Protein AF-A0A1V2LI94-F1 (afdb_monomer_lite)

pLDDT: mean 90.3, std 8.32, range [49.44, 98.12]

InterPro domains:
  IPR023674 Ribosomal protein uL1-like [SSF56808] (3-192)
  IPR028364 Ribosomal protein uL1/ribosomal biogenesis protein [PF00687] (2-192)

Radius of gyration: 18.94 Å; chains: 1; bounding box: 50×43×55 Å

Organism: Pichia kudriavzevii (NCBI:txid4909)

Secondary structure (DSSP, 8-state):
---S-SS---PPEEE--SS-S--GGG--EEEEEPSSTHHHHHHHS-TTSTTTTT-SEEEEHHHHHHHHSSHHHHHHHHHH-SEEEEEGGGGGGHHHHHTTSHHHH-GGGSPEEE-SS---TT--PEEPTTS-EE-----HHHHHHHHHHHHHSEEE---SSS--------TTS-HHHHHHHHHHHHHHHH-GGGTTTS--STTGGGG--EEEEEETT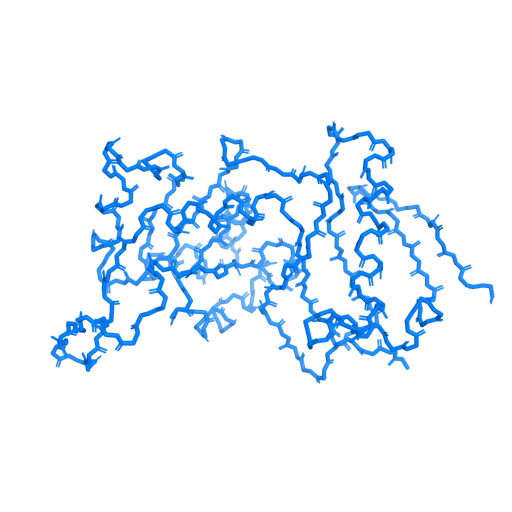EEEEEEE--

Foldseek 3Di:
DAFLDPDFDLAKFWFAFPFFAAALQPFAEEEEEAPPQCLACVQQCPPPFPNVPRHPYYYYPVVVLVQQVDQVSVVVVQVVGPAYEYEPVCVVVQCVSPVVYVCVVDSQHRHHYDHQDPDDPPQDFDQDPPDGTHRSDGDRVRRVVVSRSPRGTKIWTGGRDPDTDIDQHDPVDDPVSSVRSVVSQLCQQQDPVNPPRHNSQVVRPVSDAWDWDDDDPDIDTPDHDD

Structure (mmCIF, N/CA/C/O backbone):
data_AF-A0A1V2LI94-F1
#
_entry.id   AF-A0A1V2LI94-F1
#
loop_
_atom_site.group_PDB
_atom_site.id
_atom_site.type_symbol
_atom_site.label_atom_id
_atom_site.label_alt_id
_atom_site.label_comp_id
_atom_site.label_asym_id
_atom_site.label_entity_id
_atom_site.label_seq_id
_atom_site.pdbx_PDB_ins_code
_atom_site.Cartn_x
_atom_site.Cartn_y
_atom_site.Cartn_z
_atom_site.occupancy
_atom_site.B_iso_or_equiv
_atom_site.auth_seq_id
_atom_site.auth_comp_id
_atom_site.auth_asym_id
_atom_site.auth_atom_id
_atom_site.pdbx_PDB_model_num
ATOM 1 N N . MET A 1 1 ? -2.802 -4.499 27.987 1.00 49.44 1 MET A N 1
ATOM 2 C CA . MET A 1 1 ? -2.747 -3.578 26.830 1.00 49.44 1 MET A CA 1
ATOM 3 C C . MET A 1 1 ? -2.611 -4.446 25.589 1.00 49.44 1 MET A C 1
ATOM 5 O O . MET A 1 1 ? -1.619 -5.156 25.486 1.00 49.44 1 MET A O 1
ATOM 9 N N . VAL A 1 2 ? -3.644 -4.526 24.749 1.00 60.34 2 VAL A N 1
ATOM 10 C CA . VAL A 1 2 ? -3.714 -5.535 23.678 1.00 60.34 2 VAL A CA 1
ATOM 11 C C . VAL A 1 2 ? -2.873 -5.069 22.489 1.00 60.34 2 VAL A C 1
ATOM 13 O O . VAL A 1 2 ? -3.223 -4.107 21.813 1.00 60.34 2 VAL A O 1
ATOM 16 N N . GLN A 1 3 ? -1.729 -5.716 22.275 1.00 69.12 3 GLN A N 1
ATOM 17 C CA . GLN A 1 3 ? -0.889 -5.509 21.095 1.00 69.12 3 GLN A CA 1
ATOM 18 C C . GLN A 1 3 ? -1.405 -6.387 19.955 1.00 69.12 3 GLN A C 1
ATOM 20 O O . GLN A 1 3 ? -1.843 -7.512 20.185 1.00 69.12 3 GLN A O 1
ATOM 25 N N . THR A 1 4 ? -1.309 -5.899 18.721 1.00 70.94 4 THR A N 1
ATOM 26 C CA . THR A 1 4 ? -1.748 -6.661 17.532 1.00 70.94 4 THR A CA 1
ATOM 27 C C . THR A 1 4 ? -0.605 -7.386 16.827 1.00 70.94 4 THR A C 1
ATOM 29 O O . THR A 1 4 ? -0.842 -8.243 15.978 1.00 70.94 4 THR A O 1
ATOM 32 N N . SER A 1 5 ? 0.642 -7.091 17.205 1.00 79.00 5 SER A N 1
ATOM 33 C CA . SER A 1 5 ? 1.808 -7.918 16.899 1.00 79.00 5 SER A CA 1
ATOM 34 C C . SER A 1 5 ? 2.812 -7.913 18.047 1.00 79.00 5 SER A C 1
ATOM 36 O O . SER A 1 5 ? 2.895 -6.960 18.822 1.00 79.00 5 SER A O 1
ATOM 38 N N . LYS A 1 6 ? 3.584 -9.001 18.136 1.00 77.94 6 LYS A N 1
ATOM 39 C CA . LYS A 1 6 ? 4.652 -9.194 19.126 1.00 77.94 6 LYS A CA 1
ATOM 40 C C . LYS A 1 6 ? 5.918 -8.409 18.777 1.00 77.94 6 LYS A C 1
ATOM 42 O O . LYS A 1 6 ? 6.734 -8.147 19.655 1.00 77.94 6 LYS A O 1
ATOM 47 N N . SER A 1 7 ? 6.108 -8.058 17.506 1.00 82.81 7 SER A N 1
ATOM 48 C CA . SER A 1 7 ? 7.286 -7.343 17.020 1.00 82.81 7 SER A CA 1
ATOM 49 C C . SER A 1 7 ? 6.896 -6.273 16.005 1.00 82.81 7 SER A C 1
ATOM 51 O O . SER A 1 7 ? 5.796 -6.268 15.455 1.00 82.81 7 SER A O 1
ATOM 53 N N . LYS A 1 8 ? 7.794 -5.308 15.788 1.00 81.62 8 LYS A N 1
ATOM 54 C CA . LYS A 1 8 ? 7.562 -4.228 14.829 1.00 81.62 8 LYS A CA 1
ATOM 55 C C . LYS A 1 8 ? 7.572 -4.806 13.417 1.00 81.62 8 LYS A C 1
ATOM 57 O O . LYS A 1 8 ? 8.604 -5.268 12.935 1.00 81.62 8 LYS A O 1
ATOM 62 N N . GLU A 1 9 ? 6.423 -4.753 12.761 1.00 84.81 9 GLU A N 1
ATOM 63 C CA . GLU A 1 9 ? 6.268 -5.168 11.374 1.00 84.81 9 GLU A CA 1
ATOM 64 C C . GLU A 1 9 ? 6.293 -3.959 10.438 1.00 84.81 9 GLU A C 1
ATOM 66 O O . GLU A 1 9 ? 5.937 -2.841 10.805 1.00 84.81 9 GLU A O 1
ATOM 71 N N . PHE A 1 10 ? 6.709 -4.202 9.198 1.00 84.12 10 PHE A N 1
ATOM 72 C CA . PHE A 1 10 ? 6.688 -3.207 8.122 1.00 84.12 10 PHE A CA 1
ATOM 73 C C . PHE A 1 10 ? 5.884 -3.692 6.912 1.00 84.12 10 PHE A C 1
ATOM 75 O O . PHE A 1 10 ? 5.644 -2.948 5.965 1.00 84.12 10 PHE A O 1
ATOM 82 N N . THR A 1 11 ? 5.453 -4.952 6.932 1.00 88.12 11 THR A N 1
ATOM 83 C CA . THR A 1 11 ? 4.666 -5.543 5.857 1.00 88.12 11 THR A CA 1
ATOM 84 C C . THR A 1 11 ? 3.218 -5.114 5.996 1.00 88.12 11 THR A C 1
ATOM 86 O O . THR A 1 11 ? 2.568 -5.375 7.008 1.00 88.12 11 THR A O 1
ATOM 89 N N . ARG A 1 12 ? 2.698 -4.478 4.950 1.00 90.56 12 ARG A N 1
ATOM 90 C CA . ARG A 1 12 ? 1.289 -4.107 4.879 1.00 90.56 12 ARG A CA 1
ATOM 91 C C . ARG A 1 12 ? 0.444 -5.313 4.499 1.00 90.56 12 ARG A C 1
ATOM 93 O O . ARG A 1 12 ? 0.743 -6.006 3.529 1.00 90.56 12 ARG A O 1
ATOM 100 N N . ARG A 1 13 ? -0.629 -5.530 5.251 1.00 92.06 13 ARG A N 1
ATOM 101 C CA . ARG A 1 13 ? -1.611 -6.596 5.039 1.00 92.06 13 ARG A CA 1
ATOM 102 C C . ARG A 1 13 ? -2.864 -5.996 4.419 1.00 92.06 13 ARG A C 1
ATOM 104 O O . ARG A 1 13 ? -3.288 -4.917 4.828 1.00 92.06 13 ARG A O 1
ATOM 111 N N . MET A 1 14 ? -3.424 -6.664 3.415 1.00 94.50 14 MET A N 1
ATOM 112 C CA . MET A 1 14 ? -4.627 -6.208 2.716 1.00 94.50 14 MET A CA 1
ATOM 113 C C . MET A 1 14 ? -5.889 -6.578 3.492 1.00 94.50 14 MET A C 1
ATOM 115 O O . MET A 1 14 ? -5.996 -7.695 3.986 1.00 94.50 14 MET A O 1
ATOM 119 N N . ILE A 1 15 ? -6.859 -5.667 3.517 1.00 95.94 15 ILE A N 1
ATOM 120 C CA . ILE A 1 15 ? -8.230 -5.930 3.955 1.00 95.94 15 ILE A CA 1
ATOM 121 C C . ILE A 1 15 ? -9.151 -5.661 2.773 1.00 95.94 15 ILE A C 1
ATOM 123 O O . ILE A 1 15 ? -9.142 -4.560 2.213 1.00 95.94 15 ILE A O 1
ATOM 127 N N . LYS A 1 16 ? -9.931 -6.671 2.382 1.00 96.25 16 LYS A N 1
ATOM 128 C CA . LYS A 1 16 ? -10.936 -6.516 1.330 1.00 96.25 16 LYS A CA 1
ATOM 129 C C . LYS A 1 16 ? -12.068 -5.634 1.841 1.00 96.25 16 LYS A C 1
ATOM 131 O O . LYS A 1 16 ? -12.548 -5.842 2.948 1.00 96.25 16 LYS A O 1
ATOM 136 N N . ILE A 1 17 ? -12.486 -4.679 1.022 1.00 96.94 17 ILE A N 1
ATOM 137 C CA . ILE A 1 17 ? -13.584 -3.765 1.347 1.00 96.94 17 ILE A CA 1
ATOM 138 C C . ILE A 1 17 ? -14.563 -3.675 0.167 1.00 96.94 17 ILE A C 1
ATOM 140 O O . ILE A 1 17 ? -14.142 -3.852 -0.989 1.00 96.94 17 ILE A O 1
ATOM 144 N N . PRO A 1 18 ? -15.854 -3.417 0.430 1.00 96.88 18 PRO A N 1
ATOM 145 C CA . PRO A 1 18 ? -16.870 -3.309 -0.610 1.00 96.88 18 PRO A CA 1
ATOM 146 C C . PRO A 1 18 ? -16.634 -2.077 -1.487 1.00 96.88 18 PRO A C 1
ATOM 148 O O . PRO A 1 18 ? -16.587 -2.202 -2.716 1.00 96.88 18 PRO A O 1
ATOM 151 N N . ASN A 1 19 ? -16.369 -0.923 -0.867 1.00 97.44 19 ASN A N 1
ATOM 152 C CA . ASN A 1 19 ? -16.286 0.362 -1.552 1.00 97.44 19 ASN A CA 1
ATOM 153 C C . ASN A 1 19 ? -14.828 0.775 -1.770 1.00 97.44 19 ASN A C 1
ATOM 155 O O . ASN A 1 19 ? -14.055 1.020 -0.844 1.00 97.44 19 ASN A O 1
ATOM 159 N N . ARG A 1 20 ? -14.437 0.831 -3.042 1.00 94.62 20 ARG A N 1
ATOM 160 C CA . ARG A 1 20 ? -13.050 1.017 -3.491 1.00 94.62 20 ARG A CA 1
ATOM 161 C C . ARG A 1 20 ? -12.444 2.354 -3.050 1.00 94.62 20 ARG A C 1
ATOM 163 O O . ARG A 1 20 ? -13.011 3.408 -3.315 1.00 94.62 20 ARG A O 1
ATOM 170 N N . LEU A 1 21 ? -11.210 2.320 -2.533 1.00 92.50 21 LEU A N 1
ATOM 171 C CA . LEU A 1 21 ? -10.495 3.535 -2.114 1.00 92.50 21 LEU A CA 1
ATOM 172 C C . LEU A 1 21 ? -9.989 4.399 -3.271 1.00 92.50 21 LEU A C 1
ATOM 174 O O . LEU A 1 21 ? -10.028 5.623 -3.180 1.00 92.50 21 LEU A O 1
ATOM 178 N N . ARG A 1 22 ? -9.440 3.790 -4.325 1.00 92.38 22 ARG A N 1
ATOM 179 C CA . ARG A 1 22 ? -8.827 4.516 -5.447 1.00 92.38 22 ARG A CA 1
ATOM 180 C C . ARG A 1 22 ? -8.865 3.694 -6.729 1.00 92.38 22 ARG A C 1
ATOM 182 O O . ARG A 1 22 ? -9.109 2.491 -6.721 1.00 92.38 22 ARG A O 1
ATOM 189 N N . THR A 1 23 ? -8.609 4.345 -7.855 1.00 93.56 23 THR A N 1
ATOM 190 C CA . THR A 1 23 ? -8.497 3.685 -9.162 1.00 93.56 23 THR A CA 1
ATOM 191 C C . THR A 1 23 ? -7.084 3.854 -9.696 1.00 93.56 23 THR A C 1
ATOM 193 O O . THR A 1 23 ? -6.444 4.862 -9.406 1.00 93.56 23 THR A O 1
ATOM 196 N N . VAL A 1 24 ? -6.614 2.887 -10.488 1.00 94.50 24 VAL A N 1
ATOM 197 C CA . VAL A 1 24 ? -5.263 2.918 -11.074 1.00 94.50 24 VAL A CA 1
ATOM 198 C C . VAL A 1 24 ? -5.032 4.215 -11.856 1.00 94.50 24 VAL A C 1
ATOM 200 O O . VAL A 1 24 ? -4.044 4.893 -11.623 1.00 94.50 24 VAL A O 1
ATOM 203 N N . LYS A 1 25 ? -6.008 4.625 -12.680 1.00 91.81 25 LYS A N 1
ATOM 204 C CA . LYS A 1 25 ? -5.926 5.824 -13.534 1.00 91.81 25 LYS A CA 1
ATOM 205 C C . LYS A 1 25 ? -5.658 7.132 -12.779 1.00 91.81 25 LYS A C 1
ATOM 207 O O . LYS A 1 25 ? -5.055 8.033 -13.338 1.00 91.81 25 LYS A O 1
ATOM 212 N N . ASN A 1 26 ? -6.117 7.238 -11.532 1.00 89.38 26 ASN A N 1
ATOM 213 C CA . ASN A 1 26 ? -6.007 8.464 -10.733 1.00 89.38 26 ASN A CA 1
ATOM 214 C C . ASN A 1 26 ? -4.974 8.336 -9.608 1.00 89.38 26 ASN A C 1
ATOM 216 O O . ASN A 1 26 ? -5.072 9.059 -8.621 1.00 89.38 26 ASN A O 1
ATOM 220 N N . THR A 1 27 ? -4.064 7.366 -9.697 1.00 95.00 27 THR A N 1
ATOM 221 C CA . THR A 1 27 ? -3.065 7.105 -8.661 1.00 95.00 27 THR A CA 1
ATOM 222 C C . THR A 1 27 ? -1.678 7.239 -9.268 1.00 95.00 27 THR A C 1
ATOM 224 O O . THR A 1 27 ? -1.373 6.551 -10.239 1.00 95.00 27 THR A O 1
ATOM 227 N N . THR A 1 28 ? -0.814 8.067 -8.680 1.00 96.94 28 THR A N 1
ATOM 228 C CA . THR A 1 28 ? 0.602 8.086 -9.068 1.00 96.94 28 THR A CA 1
ATOM 229 C C . THR A 1 28 ? 1.343 6.919 -8.410 1.00 96.94 28 THR A C 1
ATOM 231 O O . THR A 1 28 ? 1.414 6.811 -7.181 1.00 96.94 28 THR A O 1
ATOM 234 N N . ILE A 1 29 ? 1.864 5.999 -9.228 1.00 97.69 29 ILE A N 1
ATOM 235 C CA . ILE A 1 29 ? 2.444 4.729 -8.769 1.00 97.69 29 ILE A CA 1
ATOM 236 C C . ILE A 1 29 ? 3.923 4.666 -9.148 1.00 97.69 29 ILE A C 1
ATOM 238 O O . ILE A 1 29 ? 4.273 4.667 -10.328 1.00 97.69 29 ILE A O 1
ATOM 242 N N . LEU A 1 30 ? 4.781 4.542 -8.134 1.00 98.00 30 LEU A N 1
ATOM 243 C CA . LEU A 1 30 ? 6.200 4.227 -8.287 1.00 98.00 30 LEU A CA 1
ATOM 244 C C . LEU A 1 30 ? 6.420 2.723 -8.102 1.00 98.00 30 LEU A C 1
ATOM 246 O O . LEU A 1 30 ? 6.171 2.198 -7.014 1.00 98.00 30 LEU A O 1
ATOM 250 N N . LEU A 1 31 ? 6.950 2.047 -9.122 1.00 98.06 31 LEU A N 1
ATOM 251 C CA . LEU A 1 31 ? 7.401 0.660 -9.023 1.00 98.06 31 LEU A CA 1
ATOM 252 C C . LEU A 1 31 ? 8.919 0.590 -8.827 1.00 98.06 31 LEU A C 1
ATOM 254 O O . LEU A 1 31 ? 9.698 1.071 -9.651 1.00 98.06 31 LEU A O 1
ATOM 258 N N . VAL A 1 32 ? 9.346 -0.069 -7.752 1.00 97.81 32 VAL A N 1
ATOM 259 C CA . VAL A 1 32 ? 10.749 -0.355 -7.449 1.00 97.81 32 VAL A CA 1
ATOM 260 C C . VAL A 1 32 ? 11.046 -1.815 -7.759 1.00 97.81 32 VAL A C 1
ATOM 262 O O . VAL A 1 32 ? 10.499 -2.734 -7.145 1.00 97.81 32 VAL A O 1
ATOM 265 N N . THR A 1 33 ? 11.956 -2.022 -8.698 1.00 96.75 33 THR A N 1
ATOM 266 C CA . THR A 1 33 ? 12.350 -3.335 -9.213 1.00 96.75 33 THR A CA 1
ATOM 267 C C . THR A 1 33 ? 13.806 -3.636 -8.880 1.00 96.75 33 THR A C 1
ATOM 269 O O . THR A 1 33 ? 14.562 -2.778 -8.403 1.00 96.75 33 THR A O 1
ATOM 272 N N . LYS A 1 34 ? 14.222 -4.882 -9.107 1.00 93.69 34 LYS A N 1
ATOM 273 C CA . LYS A 1 34 ? 15.640 -5.240 -9.032 1.00 93.69 34 LYS A CA 1
ATOM 274 C C . LYS A 1 34 ? 16.397 -4.618 -10.202 1.00 93.69 34 LYS A C 1
ATOM 276 O O . LYS A 1 34 ? 15.855 -4.427 -11.279 1.00 93.69 34 LYS A O 1
ATOM 281 N N . ASP A 1 35 ? 17.679 -4.354 -9.988 1.00 92.06 35 ASP A N 1
ATOM 282 C CA . ASP A 1 35 ? 18.586 -4.012 -11.081 1.00 92.06 35 ASP A CA 1
ATOM 283 C C . ASP A 1 35 ? 19.028 -5.297 -11.823 1.00 92.06 35 ASP A C 1
ATOM 285 O O . ASP A 1 35 ? 19.323 -6.294 -11.145 1.00 92.06 35 ASP A O 1
ATOM 289 N N . PRO A 1 36 ? 19.144 -5.293 -13.167 1.00 93.06 36 PRO A N 1
ATOM 290 C CA . PRO A 1 36 ? 18.878 -4.181 -14.090 1.00 93.06 36 PRO A CA 1
ATOM 291 C C . PRO A 1 36 ? 17.376 -3.919 -14.300 1.00 93.06 36 PRO A C 1
ATOM 293 O O . PRO A 1 36 ? 16.579 -4.845 -14.399 1.00 93.06 36 PRO A O 1
ATOM 296 N N . VAL A 1 37 ? 17.003 -2.638 -14.380 1.00 95.31 37 VAL A N 1
ATOM 297 C CA . VAL A 1 37 ? 15.595 -2.204 -14.449 1.00 95.31 37 VAL A CA 1
ATOM 298 C C . VAL A 1 37 ? 14.910 -2.605 -15.758 1.00 95.31 37 VAL A C 1
ATOM 300 O O . VAL A 1 37 ? 13.716 -2.893 -15.748 1.00 95.31 37 VAL A O 1
ATOM 303 N N . ASP A 1 38 ? 15.650 -2.666 -16.868 1.00 95.00 38 ASP A N 1
ATOM 304 C CA . ASP A 1 38 ? 15.081 -2.884 -18.204 1.00 95.00 38 ASP A CA 1
ATOM 305 C C . ASP A 1 38 ? 14.431 -4.261 -18.357 1.00 95.00 38 ASP A C 1
ATOM 307 O O . ASP A 1 38 ? 13.405 -4.366 -19.022 1.00 95.00 38 ASP A O 1
ATOM 311 N N . THR A 1 39 ? 14.934 -5.279 -17.645 1.00 93.88 39 THR A N 1
ATOM 312 C CA . THR A 1 39 ? 14.315 -6.615 -17.564 1.00 93.88 39 THR A CA 1
ATOM 313 C C . THR A 1 39 ? 12.848 -6.550 -17.137 1.00 93.88 39 THR A C 1
ATOM 315 O O . THR A 1 39 ? 12.039 -7.353 -17.583 1.00 93.88 39 THR A O 1
ATOM 318 N N . TYR A 1 40 ? 12.498 -5.583 -16.287 1.00 95.38 40 TYR A N 1
ATOM 319 C CA . TYR A 1 40 ? 11.145 -5.412 -15.760 1.00 95.38 40 TYR A CA 1
ATOM 320 C C . TYR A 1 40 ? 10.393 -4.293 -16.465 1.00 95.38 40 TYR A C 1
ATOM 322 O O . TYR A 1 40 ? 9.203 -4.412 -16.730 1.00 95.38 40 TYR A O 1
ATOM 330 N N . ARG A 1 41 ? 11.080 -3.191 -16.767 1.00 96.75 41 ARG A N 1
ATOM 331 C CA . ARG A 1 41 ? 10.462 -2.009 -17.359 1.00 96.75 41 ARG A CA 1
ATOM 332 C C . ARG A 1 41 ? 9.950 -2.291 -18.763 1.00 96.75 41 ARG A C 1
ATOM 334 O O . ARG A 1 41 ? 8.792 -1.999 -19.015 1.00 96.75 41 ARG A O 1
ATOM 341 N N . VAL A 1 42 ? 10.780 -2.871 -19.634 1.00 96.38 42 VAL A N 1
ATOM 342 C CA . VAL A 1 42 ? 10.437 -3.107 -21.046 1.00 96.38 42 VAL A CA 1
ATOM 343 C C . VAL A 1 42 ? 9.115 -3.873 -21.201 1.00 96.38 42 VAL A C 1
ATOM 345 O O . VAL A 1 42 ? 8.220 -3.315 -21.830 1.00 96.38 42 VAL A O 1
ATOM 348 N N . PRO A 1 43 ? 8.918 -5.062 -20.591 1.00 96.75 43 PRO A N 1
ATOM 349 C CA . PRO A 1 43 ? 7.657 -5.797 -20.735 1.00 96.75 43 PRO A CA 1
ATOM 350 C C . PRO A 1 43 ? 6.459 -5.106 -20.068 1.00 96.75 43 PRO A C 1
ATOM 352 O O . PRO A 1 43 ? 5.331 -5.287 -20.510 1.00 96.75 43 PRO A O 1
ATOM 355 N N . LEU A 1 44 ? 6.671 -4.308 -19.015 1.00 97.25 44 LEU A N 1
ATOM 356 C CA . LEU A 1 44 ? 5.578 -3.597 -18.340 1.00 97.25 44 LEU A CA 1
ATOM 357 C C . LEU A 1 44 ? 5.129 -2.337 -19.086 1.00 97.25 44 LEU A C 1
ATOM 359 O O . LEU A 1 44 ? 3.980 -1.928 -18.926 1.00 97.25 44 LEU A O 1
ATOM 363 N N . THR A 1 45 ? 6.023 -1.717 -19.858 1.00 96.81 45 THR A N 1
ATOM 364 C CA . THR A 1 45 ? 5.753 -0.490 -20.623 1.00 96.81 45 THR A CA 1
ATOM 365 C C . THR A 1 45 ? 5.566 -0.739 -22.117 1.00 96.81 45 THR A C 1
ATOM 367 O O . THR A 1 45 ? 5.499 0.219 -22.884 1.00 96.81 45 THR A O 1
ATOM 370 N N . ASP A 1 46 ? 5.528 -2.001 -22.545 1.00 96.50 46 ASP A N 1
ATOM 371 C CA . ASP A 1 46 ? 5.151 -2.345 -23.913 1.00 96.50 46 ASP A CA 1
ATOM 372 C C . ASP A 1 46 ? 3.747 -1.791 -24.209 1.00 96.50 46 ASP A C 1
ATOM 374 O O . ASP A 1 46 ? 2.882 -1.783 -23.333 1.00 96.50 46 ASP A O 1
ATOM 378 N N . LYS A 1 47 ? 3.518 -1.297 -25.429 1.00 93.38 47 LYS A N 1
ATOM 379 C CA . LYS A 1 47 ? 2.244 -0.670 -25.810 1.00 93.38 47 LYS A CA 1
ATOM 380 C C . LYS A 1 47 ? 1.078 -1.652 -25.762 1.00 93.38 47 LYS A C 1
ATOM 382 O O . LYS A 1 47 ? -0.035 -1.238 -25.448 1.00 93.38 47 LYS A O 1
ATOM 387 N N . GLU A 1 48 ? 1.346 -2.925 -26.035 1.00 94.50 48 GLU A N 1
ATOM 388 C CA . GLU A 1 48 ? 0.340 -3.986 -26.010 1.00 94.50 48 GLU A CA 1
ATOM 389 C C . GLU A 1 48 ? 0.100 -4.521 -24.587 1.00 94.50 48 GLU A C 1
ATOM 391 O O . GLU A 1 48 ? -0.883 -5.219 -24.335 1.00 94.50 48 GLU A O 1
ATOM 396 N N . ALA A 1 49 ? 0.971 -4.187 -23.626 1.00 95.50 49 ALA A N 1
ATOM 397 C CA . ALA A 1 49 ? 0.832 -4.642 -22.252 1.00 95.50 49 ALA A CA 1
ATOM 398 C C . ALA A 1 49 ? -0.288 -3.893 -21.520 1.00 95.50 49 ALA A C 1
ATOM 400 O O . ALA A 1 49 ? -0.382 -2.665 -21.536 1.00 95.50 49 ALA A O 1
ATOM 401 N N . VAL A 1 50 ? -1.070 -4.623 -20.722 1.00 96.56 50 VAL A N 1
ATOM 402 C CA . VAL A 1 50 ? -2.138 -4.041 -19.884 1.00 96.56 50 VAL A CA 1
ATOM 403 C C . VAL A 1 50 ? -1.636 -3.082 -18.792 1.00 96.56 50 VAL A C 1
ATOM 405 O O . VAL A 1 50 ? -2.444 -2.452 -18.097 1.00 96.56 50 VAL A O 1
ATOM 408 N N . THR A 1 51 ? -0.317 -3.009 -18.597 1.00 96.56 51 THR A N 1
ATOM 409 C CA . THR A 1 51 ? 0.369 -2.130 -17.644 1.00 96.56 51 THR A CA 1
ATOM 410 C C . THR A 1 51 ? 1.014 -0.901 -18.278 1.00 96.56 51 THR A C 1
ATOM 412 O O . THR A 1 51 ? 1.587 -0.115 -17.524 1.00 96.56 51 THR A O 1
ATOM 415 N N . SER A 1 52 ? 0.903 -0.713 -19.598 1.00 95.06 52 SER A N 1
ATOM 416 C CA . SER A 1 52 ? 1.575 0.355 -20.358 1.00 95.06 52 SER A CA 1
ATOM 417 C C . SER A 1 52 ? 1.498 1.729 -19.677 1.00 95.06 52 SER A C 1
ATOM 419 O O . SER A 1 52 ? 2.525 2.367 -19.455 1.00 95.06 52 SER A O 1
ATOM 421 N N . ASP A 1 53 ? 0.298 2.106 -19.223 1.00 94.56 53 ASP A N 1
ATOM 422 C CA . ASP A 1 53 ? 0.005 3.385 -18.557 1.00 94.56 53 ASP A CA 1
ATOM 423 C C . ASP A 1 53 ? -0.241 3.255 -17.039 1.00 94.56 53 ASP A C 1
ATOM 425 O O . ASP A 1 53 ? -0.843 4.121 -16.404 1.00 94.56 53 ASP A O 1
ATOM 429 N N . THR A 1 54 ? 0.146 2.134 -16.425 1.00 96.75 54 THR A N 1
ATOM 430 C CA . THR A 1 54 ? -0.147 1.869 -15.002 1.00 96.75 54 THR A CA 1
ATOM 431 C C . THR A 1 54 ? 0.836 2.544 -14.055 1.00 96.75 54 THR A C 1
ATOM 433 O O . THR A 1 54 ? 0.456 2.947 -12.956 1.00 96.75 54 THR A O 1
ATOM 436 N N . PHE A 1 55 ? 2.102 2.648 -14.449 1.00 97.62 55 PHE A N 1
ATOM 437 C CA . PHE A 1 55 ? 3.164 3.158 -13.589 1.00 97.62 55 PHE A CA 1
ATOM 438 C C . PHE A 1 55 ? 3.554 4.569 -14.003 1.00 97.62 55 PHE A C 1
ATOM 440 O O . PHE A 1 55 ? 3.851 4.818 -15.166 1.00 97.62 55 PHE A O 1
ATOM 447 N N . THR A 1 56 ? 3.619 5.477 -13.031 1.00 97.50 56 THR A N 1
ATOM 448 C CA . THR A 1 56 ? 4.188 6.812 -13.247 1.00 97.50 56 THR A CA 1
ATOM 449 C C . THR A 1 56 ? 5.689 6.702 -13.477 1.00 97.50 56 THR A C 1
ATOM 451 O O . THR A 1 56 ? 6.226 7.314 -14.391 1.00 97.50 56 THR A O 1
ATOM 454 N N . ASP A 1 57 ? 6.356 5.874 -12.670 1.00 97.56 57 ASP A N 1
ATOM 455 C CA . ASP A 1 57 ? 7.783 5.614 -12.786 1.00 97.56 57 ASP A CA 1
ATOM 456 C C . ASP A 1 57 ? 8.114 4.164 -12.436 1.00 97.56 57 ASP A C 1
ATOM 458 O O . ASP A 1 57 ? 7.579 3.589 -11.485 1.00 97.56 57 ASP A O 1
ATOM 462 N N . ILE A 1 58 ? 9.074 3.598 -13.171 1.00 98.06 58 ILE A N 1
ATOM 463 C CA . ILE A 1 58 ? 9.683 2.299 -12.875 1.00 98.06 58 ILE A CA 1
ATOM 464 C C . ILE A 1 58 ? 11.178 2.517 -12.658 1.00 98.06 58 ILE A C 1
ATOM 466 O O . ILE A 1 58 ? 11.895 2.978 -13.551 1.00 98.06 58 ILE A O 1
ATOM 470 N N . VAL A 1 59 ? 11.661 2.199 -11.458 1.00 98.12 59 VAL A N 1
ATOM 471 C CA . VAL A 1 59 ? 13.054 2.428 -11.056 1.00 98.12 59 VAL A CA 1
ATOM 472 C C . VAL A 1 59 ? 13.693 1.165 -10.492 1.00 98.12 59 VAL A C 1
ATOM 474 O O . VAL A 1 59 ? 13.033 0.334 -9.873 1.00 98.12 59 VAL A O 1
ATOM 477 N N . GLY A 1 60 ? 15.005 1.031 -10.675 1.00 97.31 60 GLY A N 1
ATOM 478 C CA . GLY A 1 60 ? 15.799 0.015 -9.987 1.00 97.31 60 GLY A CA 1
ATOM 479 C C . GLY A 1 60 ? 16.083 0.391 -8.528 1.00 97.31 60 GLY A C 1
ATOM 480 O O . GLY A 1 60 ? 16.083 1.572 -8.153 1.00 97.31 60 GLY A O 1
ATOM 481 N N . TYR A 1 61 ? 16.379 -0.610 -7.699 1.00 96.19 61 TYR A N 1
ATOM 482 C CA . TYR A 1 61 ? 16.656 -0.445 -6.269 1.00 96.19 61 TYR A CA 1
ATOM 483 C C . TYR A 1 61 ? 17.772 0.570 -5.976 1.00 96.19 61 TYR A C 1
ATOM 485 O O . TYR A 1 61 ? 17.645 1.381 -5.055 1.00 96.19 61 TYR A O 1
ATOM 493 N N . LYS A 1 62 ? 18.851 0.590 -6.774 1.00 96.31 62 LYS A N 1
ATOM 494 C CA . LYS A 1 62 ? 19.935 1.578 -6.608 1.00 96.31 62 LYS A CA 1
ATOM 495 C C . LYS A 1 62 ? 19.444 3.022 -6.738 1.00 96.31 62 LYS A C 1
ATOM 497 O O . LYS A 1 62 ? 19.818 3.865 -5.923 1.00 96.31 62 LYS A O 1
ATOM 502 N N . LYS A 1 63 ? 18.593 3.312 -7.730 1.00 97.12 63 LYS A N 1
ATOM 503 C CA . LYS A 1 63 ? 18.015 4.652 -7.927 1.00 97.12 63 LYS A CA 1
ATOM 504 C C . LYS A 1 63 ? 17.054 4.991 -6.789 1.00 97.12 63 LYS A C 1
ATOM 506 O O . LYS A 1 63 ? 17.154 6.080 -6.227 1.00 97.12 63 LYS A O 1
ATOM 511 N N . PHE A 1 64 ? 16.204 4.043 -6.392 1.00 96.94 64 PHE A N 1
ATOM 512 C CA . PHE A 1 64 ? 15.287 4.221 -5.266 1.00 96.94 64 PHE A CA 1
ATOM 513 C C . PHE A 1 64 ? 16.024 4.571 -3.968 1.00 96.94 64 PHE A C 1
ATOM 515 O O . PHE A 1 64 ? 15.664 5.537 -3.299 1.00 96.94 64 PHE A O 1
ATOM 522 N N . LYS A 1 65 ? 17.130 3.880 -3.659 1.00 96.12 65 LYS A N 1
ATOM 523 C CA . LYS A 1 65 ? 17.982 4.196 -2.502 1.00 96.12 65 LYS A CA 1
ATOM 524 C C . LYS A 1 65 ? 18.450 5.655 -2.505 1.00 96.12 65 LYS A C 1
ATOM 526 O O . LYS A 1 65 ? 18.465 6.294 -1.459 1.00 96.12 65 LYS A O 1
ATOM 531 N N . THR A 1 66 ? 18.782 6.211 -3.667 1.00 96.00 66 THR A N 1
ATOM 532 C CA . THR A 1 66 ? 19.165 7.626 -3.805 1.00 96.00 66 THR A CA 1
ATOM 533 C C . THR A 1 66 ? 17.976 8.579 -3.651 1.00 96.00 66 THR A C 1
ATOM 535 O O . THR A 1 66 ? 18.152 9.678 -3.118 1.00 96.00 66 THR A O 1
ATOM 538 N N . MET A 1 67 ? 16.777 8.170 -4.084 1.00 95.62 67 MET A N 1
ATOM 539 C CA . MET A 1 67 ? 15.526 8.932 -3.940 1.00 95.62 67 MET A CA 1
ATOM 540 C C . MET A 1 67 ? 15.049 9.025 -2.488 1.00 95.62 67 MET A C 1
ATOM 542 O O . MET A 1 67 ? 14.427 10.013 -2.121 1.00 95.62 67 MET A O 1
ATOM 546 N N . VAL A 1 68 ? 15.368 8.046 -1.639 1.00 94.88 68 VAL A N 1
ATOM 547 C CA . VAL A 1 68 ? 14.935 8.034 -0.225 1.00 94.88 68 VAL A CA 1
ATOM 548 C C . VAL A 1 68 ? 16.083 8.149 0.780 1.00 94.88 68 VAL A C 1
ATOM 550 O O . VAL A 1 68 ? 15.848 8.180 1.981 1.00 94.88 68 VAL A O 1
ATOM 553 N N . GLY A 1 69 ? 17.329 8.248 0.311 1.00 89.88 69 GLY A N 1
ATOM 554 C CA . GLY A 1 69 ? 18.523 8.152 1.159 1.00 89.88 69 GLY A CA 1
ATOM 555 C C . GLY A 1 69 ? 18.730 9.294 2.158 1.00 89.88 69 GLY A C 1
ATOM 556 O O . GLY A 1 69 ? 19.589 9.186 3.025 1.00 89.88 69 GLY A O 1
ATOM 557 N N . THR A 1 70 ? 17.967 10.385 2.061 1.00 90.62 70 THR A N 1
ATOM 558 C CA . THR A 1 70 ? 17.940 11.449 3.076 1.00 90.62 70 THR A CA 1
ATOM 559 C C . THR A 1 70 ? 16.501 11.805 3.417 1.00 90.62 70 THR A C 1
ATOM 561 O O . THR A 1 70 ? 15.616 11.688 2.568 1.00 90.62 70 THR A O 1
ATOM 564 N N . SER A 1 71 ? 16.257 12.316 4.626 1.00 90.00 71 SER A N 1
ATOM 565 C CA . SER A 1 71 ? 14.906 12.661 5.092 1.00 90.00 71 SER A CA 1
ATOM 566 C C . SER A 1 71 ? 14.173 13.620 4.149 1.00 90.00 71 SER A C 1
ATOM 568 O O . SER A 1 71 ? 12.991 13.425 3.885 1.00 90.00 71 SER A O 1
ATOM 570 N N . LYS A 1 72 ? 14.874 14.609 3.572 1.00 93.06 72 LYS A N 1
ATOM 571 C CA . LYS A 1 72 ? 14.297 15.556 2.600 1.00 93.06 72 LYS A CA 1
ATOM 572 C C . LYS A 1 72 ? 13.883 14.868 1.296 1.00 93.06 72 LYS A C 1
ATOM 574 O O . LYS A 1 72 ? 12.807 15.147 0.777 1.00 93.06 72 LYS A O 1
ATOM 579 N N . LYS A 1 73 ? 14.717 13.968 0.763 1.00 95.25 73 LYS A N 1
ATOM 580 C CA . LYS A 1 73 ? 14.409 13.252 -0.485 1.00 95.25 73 LYS A CA 1
ATOM 581 C C . LYS A 1 73 ? 13.318 12.194 -0.278 1.00 95.25 73 LYS A C 1
ATOM 583 O O . LYS A 1 73 ? 12.417 12.080 -1.105 1.00 95.25 73 LYS A O 1
ATOM 588 N N . ALA A 1 74 ? 13.339 11.499 0.861 1.00 93.94 74 ALA A N 1
ATOM 589 C CA . ALA A 1 74 ? 12.270 10.591 1.262 1.00 93.94 74 ALA A CA 1
ATOM 590 C C . ALA A 1 74 ? 10.933 11.329 1.404 1.00 93.94 74 ALA A C 1
ATOM 592 O O . ALA A 1 74 ? 9.928 10.852 0.890 1.00 93.94 74 ALA A O 1
ATOM 593 N N . LEU A 1 75 ? 10.929 12.513 2.031 1.00 93.38 75 LEU A N 1
ATOM 594 C CA . LEU A 1 75 ? 9.739 13.359 2.136 1.00 93.38 75 LEU A CA 1
ATOM 595 C C . LEU A 1 75 ? 9.233 13.801 0.758 1.00 93.38 75 LEU A C 1
ATOM 597 O O . LEU A 1 75 ? 8.041 13.693 0.492 1.00 93.38 75 LEU A O 1
ATOM 601 N N . LYS A 1 76 ? 10.131 14.221 -0.142 1.00 95.31 76 LYS A N 1
ATOM 602 C CA . LYS A 1 76 ? 9.763 14.533 -1.530 1.00 95.31 76 LYS A CA 1
ATOM 603 C C . LYS A 1 76 ? 9.079 13.335 -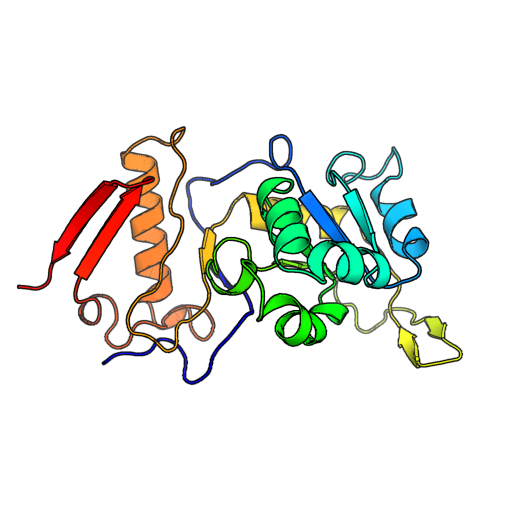2.202 1.00 95.31 76 LYS A C 1
ATOM 605 O O . LYS A 1 76 ? 7.953 13.468 -2.663 1.00 95.31 76 LYS A O 1
ATOM 610 N N . THR A 1 77 ? 9.720 12.166 -2.174 1.00 95.25 77 THR A N 1
ATOM 611 C CA . THR A 1 77 ? 9.186 10.927 -2.768 1.00 95.25 77 THR A CA 1
ATOM 612 C C . THR A 1 77 ? 7.831 10.544 -2.156 1.00 95.25 77 THR A C 1
ATOM 614 O O . THR A 1 77 ? 6.922 10.130 -2.865 1.00 95.25 77 THR A O 1
ATOM 617 N N . TYR A 1 78 ? 7.662 10.720 -0.842 1.00 93.12 78 TYR A N 1
ATOM 618 C CA . TYR A 1 78 ? 6.409 10.449 -0.128 1.00 93.12 78 TYR A CA 1
ATOM 619 C C . TYR A 1 78 ? 5.237 11.326 -0.607 1.00 93.12 78 TYR A C 1
ATOM 621 O O . TYR A 1 78 ? 4.086 10.881 -0.579 1.00 93.12 78 TYR A O 1
ATOM 629 N N . HIS A 1 79 ? 5.503 12.571 -1.009 1.00 93.31 79 HIS A N 1
ATOM 630 C CA . HIS A 1 79 ? 4.479 13.495 -1.508 1.00 93.31 79 HIS A CA 1
ATOM 631 C C . HIS A 1 79 ? 4.236 13.375 -3.014 1.00 93.31 79 HIS A C 1
ATOM 633 O O . HIS A 1 79 ? 3.110 13.585 -3.446 1.00 93.31 79 HIS A O 1
ATOM 639 N N . GLU A 1 80 ? 5.265 13.031 -3.786 1.00 95.44 80 GLU A N 1
ATOM 640 C CA . GLU A 1 80 ? 5.204 12.903 -5.247 1.00 95.44 80 GLU A CA 1
ATOM 641 C C . GLU A 1 80 ? 4.351 11.708 -5.701 1.00 95.44 80 GLU A C 1
ATOM 643 O O . GLU A 1 80 ? 3.594 11.817 -6.665 1.00 95.44 80 GLU A O 1
ATOM 648 N N . TYR A 1 81 ? 4.421 10.592 -4.968 1.00 95.69 81 TYR A N 1
ATOM 649 C CA . TYR A 1 81 ? 3.678 9.376 -5.296 1.00 95.69 81 TYR A CA 1
ATOM 650 C C . TYR A 1 81 ? 2.573 9.075 -4.279 1.00 95.69 81 TYR A C 1
ATOM 652 O O . TYR A 1 81 ? 2.755 9.150 -3.056 1.00 95.69 81 TYR A O 1
ATOM 660 N N . ASP A 1 82 ? 1.415 8.661 -4.780 1.00 93.50 82 ASP A N 1
ATOM 661 C CA . ASP A 1 82 ? 0.323 8.140 -3.962 1.00 93.50 82 ASP A CA 1
ATOM 662 C C . ASP A 1 82 ? 0.651 6.752 -3.418 1.00 93.50 82 ASP A C 1
ATOM 664 O O . ASP A 1 82 ? 0.314 6.437 -2.271 1.00 93.50 82 ASP A O 1
ATOM 668 N N . MET A 1 83 ? 1.315 5.930 -4.236 1.00 93.75 83 MET A N 1
ATOM 669 C CA . MET A 1 83 ? 1.669 4.553 -3.913 1.00 93.75 83 MET A CA 1
ATOM 670 C C . MET A 1 83 ? 3.096 4.227 -4.339 1.00 93.75 83 MET A C 1
ATOM 672 O O . MET A 1 83 ? 3.514 4.502 -5.461 1.00 93.75 83 MET A O 1
ATOM 676 N N . ILE A 1 84 ? 3.821 3.566 -3.439 1.00 95.56 84 ILE A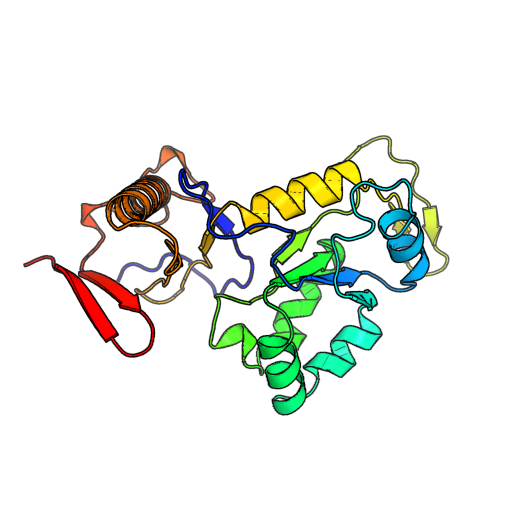 N 1
ATOM 677 C CA . ILE A 1 84 ? 5.127 2.980 -3.726 1.00 95.56 84 ILE A CA 1
ATOM 678 C C . ILE A 1 84 ? 4.973 1.473 -3.628 1.00 95.56 84 ILE A C 1
ATOM 680 O O . ILE A 1 84 ? 4.474 0.954 -2.627 1.00 95.56 84 ILE A O 1
ATOM 684 N N . ILE A 1 85 ? 5.385 0.781 -4.677 1.00 96.12 85 ILE A N 1
ATOM 685 C CA . ILE A 1 85 ? 5.260 -0.663 -4.814 1.00 96.12 85 ILE A CA 1
ATOM 686 C C . ILE A 1 85 ? 6.643 -1.217 -5.089 1.00 96.12 85 ILE A C 1
ATOM 688 O O . ILE A 1 85 ? 7.417 -0.643 -5.848 1.00 96.12 85 ILE A O 1
ATOM 692 N N . THR A 1 86 ? 6.975 -2.324 -4.449 1.00 96.38 86 THR A N 1
ATOM 693 C CA . THR A 1 86 ? 8.286 -2.948 -4.545 1.00 96.38 86 THR A CA 1
ATOM 694 C C . THR A 1 86 ? 8.141 -4.410 -4.890 1.00 96.38 86 THR A C 1
ATOM 696 O O . THR A 1 86 ? 7.278 -5.103 -4.348 1.00 96.38 86 THR A O 1
ATOM 699 N N . ASP A 1 87 ? 9.053 -4.889 -5.721 1.00 95.12 87 ASP A N 1
ATOM 700 C CA . ASP A 1 87 ? 9.271 -6.314 -5.912 1.00 95.12 87 ASP A CA 1
ATOM 701 C C . ASP A 1 87 ? 9.445 -7.023 -4.557 1.00 95.12 87 ASP A C 1
ATOM 703 O O . ASP A 1 87 ? 10.232 -6.584 -3.709 1.00 95.12 87 ASP A O 1
ATOM 707 N N . ASN A 1 88 ? 8.724 -8.124 -4.344 1.00 93.25 88 ASN A N 1
ATOM 708 C CA . ASN A 1 88 ? 8.746 -8.880 -3.092 1.00 93.25 88 ASN A CA 1
ATOM 709 C C . ASN A 1 88 ? 10.165 -9.290 -2.657 1.00 93.25 88 ASN A C 1
ATOM 711 O O . ASN A 1 88 ? 10.447 -9.358 -1.461 1.00 93.25 88 ASN A O 1
ATOM 715 N N . ARG A 1 89 ? 11.083 -9.502 -3.606 1.00 91.25 89 ARG A N 1
ATOM 716 C CA . ARG A 1 89 ? 12.481 -9.886 -3.349 1.00 91.25 89 ARG A CA 1
ATOM 717 C C . ARG A 1 89 ? 13.312 -8.759 -2.737 1.00 91.25 89 ARG A C 1
ATOM 719 O O . ARG A 1 89 ? 14.382 -9.025 -2.197 1.00 91.25 89 ARG A O 1
ATOM 726 N N . LEU A 1 90 ? 12.860 -7.510 -2.847 1.00 92.75 90 LEU A N 1
ATOM 727 C CA . LEU A 1 90 ? 13.517 -6.340 -2.257 1.00 92.75 90 LEU A CA 1
ATOM 728 C C . LEU A 1 90 ? 12.969 -5.988 -0.875 1.00 92.75 90 LEU A C 1
ATOM 730 O O . LEU A 1 90 ? 13.585 -5.190 -0.171 1.00 92.75 90 LEU A O 1
ATOM 734 N N . HIS A 1 91 ? 11.841 -6.578 -0.475 1.00 88.69 91 HIS A N 1
ATOM 735 C CA . HIS A 1 91 ? 11.107 -6.178 0.724 1.00 88.69 91 HIS A CA 1
ATOM 736 C C . HIS A 1 91 ? 11.951 -6.246 1.999 1.00 88.69 91 HIS A C 1
ATOM 738 O O . HIS A 1 91 ? 11.908 -5.334 2.818 1.00 88.69 91 HIS A O 1
ATOM 744 N N . SER A 1 92 ? 12.804 -7.265 2.135 1.00 90.38 92 SER A N 1
ATOM 745 C CA . SER A 1 92 ? 13.698 -7.423 3.292 1.00 90.38 92 SER A CA 1
ATOM 746 C C . SER A 1 92 ? 14.719 -6.288 3.450 1.00 90.38 92 SER A C 1
ATOM 748 O O . SER A 1 92 ? 15.229 -6.064 4.546 1.00 90.38 92 SER A O 1
ATOM 750 N N . LEU A 1 93 ? 15.010 -5.546 2.379 1.00 91.69 93 LEU A N 1
ATOM 751 C CA . LEU A 1 93 ? 15.964 -4.438 2.382 1.00 91.69 93 LEU A CA 1
ATOM 752 C C . LEU A 1 93 ? 15.316 -3.101 2.773 1.00 91.69 93 LEU A C 1
ATOM 754 O O . LEU A 1 93 ? 16.022 -2.170 3.169 1.00 91.69 93 LEU A O 1
ATOM 758 N N . LEU A 1 94 ? 13.988 -2.995 2.665 1.00 90.12 94 LEU A N 1
ATOM 759 C CA . LEU A 1 94 ? 13.256 -1.746 2.870 1.00 90.12 94 LEU A CA 1
ATOM 760 C C . LEU A 1 94 ? 13.256 -1.258 4.319 1.00 90.12 94 LEU A C 1
ATOM 762 O O . LEU A 1 94 ? 13.472 -0.059 4.488 1.00 90.12 94 LEU A O 1
ATOM 766 N N . PRO A 1 95 ? 13.071 -2.105 5.357 1.00 88.75 95 PRO A N 1
ATOM 767 C CA . PRO A 1 95 ? 13.066 -1.638 6.740 1.00 88.75 95 PRO A CA 1
ATOM 768 C C . PRO A 1 95 ? 14.319 -0.832 7.077 1.00 88.75 95 PRO A C 1
ATOM 770 O O . PRO A 1 95 ? 14.215 0.328 7.447 1.00 88.75 95 PRO A O 1
ATOM 773 N N . LYS A 1 96 ? 15.511 -1.375 6.805 1.00 89.75 96 LYS A N 1
ATOM 774 C CA . LYS A 1 96 ? 16.781 -0.686 7.080 1.00 89.75 96 LYS A CA 1
ATOM 775 C C . LYS A 1 96 ? 16.921 0.645 6.329 1.00 89.75 96 LYS A C 1
ATOM 777 O O . LYS A 1 96 ? 17.558 1.569 6.826 1.00 89.75 96 LYS A O 1
ATOM 782 N N . LEU A 1 97 ? 16.374 0.729 5.117 1.00 91.31 97 LEU A N 1
ATOM 783 C CA . LEU A 1 97 ? 16.452 1.924 4.279 1.00 91.31 97 LEU A CA 1
ATOM 784 C C . LEU A 1 97 ? 15.447 3.005 4.706 1.00 91.31 97 LEU A C 1
ATOM 786 O O . LEU A 1 97 ? 15.773 4.189 4.680 1.00 91.31 97 LEU A O 1
ATOM 790 N N . LEU A 1 98 ? 14.228 2.602 5.064 1.00 90.06 98 LEU A N 1
ATOM 791 C CA . LEU A 1 98 ? 13.090 3.498 5.269 1.00 90.06 98 LEU A CA 1
ATOM 792 C C . LEU A 1 98 ? 12.795 3.791 6.741 1.00 90.06 98 LEU A C 1
ATOM 794 O O . LEU A 1 98 ? 12.145 4.797 7.023 1.00 90.06 98 LEU A O 1
ATOM 798 N N . GLU A 1 99 ? 13.302 2.985 7.674 1.00 86.31 99 GLU A N 1
ATOM 799 C CA . GLU A 1 99 ? 13.155 3.194 9.118 1.00 86.31 99 GLU A CA 1
ATOM 800 C C . GLU A 1 99 ? 13.487 4.616 9.598 1.00 86.31 99 GLU A C 1
ATOM 802 O O . GLU A 1 99 ? 12.664 5.186 10.318 1.00 86.31 99 GLU A O 1
ATOM 807 N N . PRO A 1 100 ? 14.594 5.257 9.173 1.00 86.88 100 PRO A N 1
ATOM 808 C CA . PRO A 1 100 ? 14.916 6.611 9.627 1.00 86.88 100 PRO A CA 1
ATOM 809 C C . PRO A 1 100 ? 14.082 7.714 8.945 1.00 86.88 100 PRO A C 1
ATOM 811 O O . PRO A 1 100 ? 14.322 8.901 9.168 1.00 86.88 100 PRO A O 1
ATOM 814 N N . THR A 1 101 ? 13.127 7.363 8.080 1.00 88.88 101 THR A N 1
ATOM 815 C CA . THR A 1 101 ? 12.440 8.311 7.191 1.00 88.88 101 THR A CA 1
ATOM 816 C C . THR A 1 101 ? 10.965 8.516 7.557 1.00 88.88 101 THR A C 1
ATOM 818 O O . THR A 1 101 ? 10.417 7.895 8.469 1.00 88.88 101 THR A O 1
ATOM 821 N N . ILE A 1 102 ? 10.281 9.392 6.812 1.00 85.56 102 ILE A N 1
ATOM 822 C CA . ILE A 1 102 ? 8.845 9.662 6.980 1.00 85.56 102 ILE A CA 1
ATOM 823 C C . ILE A 1 102 ? 7.967 8.409 6.797 1.00 85.56 102 ILE A C 1
ATOM 825 O O . ILE A 1 102 ? 6.902 8.317 7.405 1.00 85.56 102 ILE A O 1
ATOM 829 N N . PHE A 1 103 ? 8.431 7.417 6.028 1.00 84.44 103 PHE A N 1
ATOM 830 C CA . PHE A 1 103 ? 7.680 6.196 5.720 1.00 84.44 103 PHE A CA 1
ATOM 831 C C . PHE A 1 103 ? 7.375 5.337 6.952 1.00 84.44 103 PHE A C 1
ATOM 833 O O . PHE A 1 103 ? 6.367 4.638 6.964 1.00 84.44 103 PHE A O 1
ATOM 840 N N . CYS A 1 104 ? 8.195 5.403 8.003 1.00 78.38 104 CYS A N 1
ATOM 841 C CA . CYS A 1 104 ? 7.916 4.694 9.254 1.00 78.38 104 CYS A CA 1
ATOM 842 C C . CYS A 1 104 ? 7.127 5.525 10.269 1.00 78.38 104 CYS A C 1
ATOM 844 O O . CYS A 1 104 ? 6.522 4.951 11.169 1.00 78.38 104 CYS A O 1
ATOM 846 N N . LYS A 1 105 ? 7.083 6.855 10.113 1.00 75.81 105 LYS A N 1
ATOM 847 C CA . LYS A 1 105 ? 6.207 7.724 10.920 1.00 75.81 105 LYS A CA 1
ATOM 848 C C . LYS A 1 105 ? 4.743 7.603 10.496 1.00 75.81 105 LYS A C 1
ATOM 850 O O . LYS A 1 105 ? 3.850 7.762 11.318 1.00 75.81 105 LYS A O 1
ATOM 855 N N . SER A 1 106 ? 4.509 7.318 9.216 1.00 70.81 106 SER A N 1
ATOM 856 C CA . SER A 1 106 ? 3.187 7.073 8.646 1.00 70.81 106 SER A CA 1
ATOM 857 C C . SER A 1 106 ? 3.177 5.720 7.940 1.00 70.81 106 SER A C 1
ATOM 859 O O . SER A 1 106 ? 3.571 5.607 6.778 1.00 70.81 106 SER A O 1
ATOM 861 N N . SER A 1 107 ? 2.678 4.687 8.624 1.00 68.06 107 SER A N 1
ATOM 862 C CA . SER A 1 107 ? 2.528 3.336 8.058 1.00 68.06 107 SER A CA 1
ATOM 863 C C . SER A 1 107 ? 1.627 3.294 6.810 1.00 68.06 107 SER A C 1
ATOM 865 O O . SER A 1 107 ? 1.657 2.328 6.049 1.00 68.06 107 SER A O 1
ATOM 867 N N . GLN A 1 108 ? 0.866 4.363 6.546 1.00 75.06 108 GLN A N 1
ATOM 868 C CA . GLN A 1 108 ? -0.091 4.467 5.444 1.00 75.06 108 GLN A CA 1
ATOM 869 C C . GLN A 1 108 ? 0.534 4.508 4.043 1.00 75.06 108 GLN A C 1
ATOM 871 O O . GLN A 1 108 ? -0.141 4.137 3.080 1.00 75.06 108 GLN A O 1
ATOM 876 N N . LYS A 1 109 ? 1.791 4.948 3.896 1.00 81.94 109 LYS A N 1
ATOM 877 C CA . LYS A 1 109 ? 2.508 4.924 2.603 1.00 81.94 109 LYS A CA 1
ATOM 878 C C . LYS A 1 109 ? 3.784 4.084 2.641 1.00 81.94 109 LYS A C 1
ATOM 880 O O . LYS A 1 109 ? 4.612 4.204 1.740 1.00 81.94 109 LYS A O 1
ATOM 885 N N . PHE A 1 110 ? 3.953 3.223 3.648 1.00 86.44 110 PHE A N 1
ATOM 886 C CA . PHE A 1 110 ? 5.028 2.234 3.585 1.00 86.44 110 PHE A CA 1
ATOM 887 C C . PHE A 1 110 ? 4.857 1.385 2.308 1.00 86.44 110 PHE A C 1
ATOM 889 O O . PHE A 1 110 ? 3.702 1.092 1.951 1.00 86.44 110 PHE A O 1
ATOM 896 N N . PRO A 1 111 ? 5.945 1.038 1.590 1.00 92.75 111 PRO A N 1
ATOM 897 C CA . PRO A 1 111 ? 5.804 0.396 0.295 1.00 92.75 111 PRO A CA 1
ATOM 898 C C . PRO A 1 111 ? 5.061 -0.941 0.340 1.00 92.75 111 PRO A C 1
ATOM 900 O O . PRO A 1 111 ? 5.158 -1.700 1.305 1.00 92.75 111 PRO A O 1
ATOM 903 N N . LEU A 1 112 ? 4.302 -1.210 -0.719 1.00 94.44 112 LEU A N 1
ATOM 904 C CA . LEU A 1 112 ? 3.531 -2.438 -0.896 1.00 94.44 112 LEU A CA 1
ATOM 905 C C . LEU A 1 112 ? 4.331 -3.474 -1.676 1.00 94.44 112 LEU A C 1
ATOM 907 O O . LEU A 1 112 ? 5.124 -3.130 -2.548 1.00 94.44 112 LEU A O 1
ATOM 911 N N . MET A 1 113 ? 4.085 -4.749 -1.398 1.00 94.38 113 MET A N 1
ATOM 912 C CA . MET A 1 113 ? 4.753 -5.844 -2.094 1.00 94.38 113 MET A CA 1
ATOM 913 C C . MET A 1 113 ? 3.997 -6.239 -3.364 1.00 94.38 113 MET A C 1
ATOM 915 O O . MET A 1 113 ? 2.765 -6.259 -3.392 1.00 94.38 113 MET A O 1
ATOM 919 N N . LEU A 1 114 ? 4.753 -6.608 -4.394 1.00 95.56 114 LEU A N 1
ATOM 920 C CA . LEU A 1 114 ? 4.239 -7.149 -5.645 1.00 95.56 114 LEU A CA 1
ATOM 921 C C . LEU A 1 114 ? 5.152 -8.269 -6.155 1.00 95.56 114 LEU A C 1
ATOM 923 O O . LEU A 1 114 ? 6.371 -8.222 -5.990 1.00 95.56 114 LEU A O 1
ATOM 927 N N . GLN A 1 115 ? 4.549 -9.276 -6.775 1.00 95.38 115 GLN A N 1
ATOM 928 C CA . GLN A 1 115 ? 5.244 -10.316 -7.526 1.00 95.38 115 GLN A CA 1
ATOM 929 C C . GLN A 1 115 ? 5.189 -10.014 -9.024 1.00 95.38 115 GLN A C 1
ATOM 931 O O . GLN A 1 115 ? 4.133 -9.649 -9.537 1.00 95.38 115 GLN A O 1
ATOM 936 N N . MET A 1 116 ? 6.313 -10.190 -9.719 1.00 95.56 116 MET A N 1
ATOM 937 C CA . MET A 1 116 ? 6.411 -9.900 -11.157 1.00 95.56 116 MET A CA 1
ATOM 938 C C . MET A 1 116 ? 5.732 -10.951 -12.038 1.00 95.56 116 MET A C 1
ATOM 940 O O . MET A 1 116 ? 5.252 -10.615 -13.112 1.00 95.56 116 MET A O 1
ATOM 944 N N . ALA A 1 117 ? 5.665 -12.195 -11.576 1.00 94.56 117 ALA A N 1
ATOM 945 C CA . ALA A 1 117 ? 5.020 -13.312 -12.254 1.00 94.56 117 ALA A CA 1
ATOM 946 C C . ALA A 1 117 ? 4.345 -14.211 -11.217 1.00 94.56 117 ALA A C 1
ATOM 948 O O . ALA A 1 117 ? 4.666 -14.135 -10.020 1.00 94.56 117 ALA A O 1
ATOM 949 N N . LYS A 1 118 ? 3.400 -15.044 -11.659 1.00 92.81 118 LYS A N 1
ATOM 950 C CA . LYS A 1 118 ? 2.784 -16.037 -10.779 1.00 92.81 118 LYS A CA 1
ATOM 951 C C . LYS A 1 118 ? 3.846 -17.027 -10.283 1.00 92.81 118 LYS A C 1
ATOM 953 O O . LYS A 1 118 ? 4.692 -17.458 -11.070 1.00 92.81 118 LYS A O 1
ATOM 958 N N . PRO A 1 119 ? 3.819 -17.404 -8.990 1.00 88.75 119 PRO A N 1
ATOM 959 C CA . PRO A 1 119 ? 4.660 -18.483 -8.495 1.00 88.75 119 PRO A CA 1
ATOM 960 C C . PRO A 1 119 ? 4.379 -19.758 -9.285 1.00 88.75 119 PRO A C 1
ATOM 962 O O . PRO A 1 119 ? 3.233 -20.196 -9.367 1.00 88.75 119 PRO A O 1
ATOM 965 N N . ASP A 1 120 ? 5.427 -20.330 -9.857 1.00 86.25 120 ASP A N 1
ATOM 966 C CA . ASP A 1 120 ? 5.349 -21.508 -10.708 1.00 86.25 120 ASP A CA 1
ATOM 967 C C . ASP A 1 120 ? 6.536 -22.417 -10.358 1.00 86.25 120 ASP A C 1
ATOM 969 O O . ASP A 1 120 ? 7.684 -21.960 -10.439 1.00 86.25 120 ASP A O 1
ATOM 973 N N . PRO A 1 121 ? 6.289 -23.652 -9.888 1.00 81.56 121 PRO A N 1
ATOM 974 C CA . PRO A 1 121 ? 7.353 -24.577 -9.512 1.00 81.56 121 PRO A CA 1
ATOM 975 C C . PRO A 1 121 ? 8.206 -25.014 -10.711 1.00 81.56 121 PRO A C 1
ATOM 977 O O . PRO A 1 121 ? 9.380 -25.323 -10.520 1.00 81.56 121 PRO A O 1
ATOM 980 N N . ASP A 1 122 ? 7.651 -24.971 -11.924 1.00 83.38 122 ASP A N 1
ATOM 981 C CA . ASP A 1 122 ? 8.311 -25.397 -13.161 1.00 83.38 122 ASP A CA 1
ATOM 982 C C . ASP A 1 122 ? 8.945 -24.218 -13.921 1.00 83.38 122 ASP A C 1
ATOM 984 O O . ASP A 1 122 ? 9.395 -24.349 -15.064 1.00 83.38 122 ASP A O 1
ATOM 988 N N . ALA A 1 123 ? 9.007 -23.043 -13.284 1.00 81.12 123 ALA A N 1
ATOM 989 C CA . ALA A 1 123 ? 9.586 -21.845 -13.869 1.00 81.12 123 ALA A CA 1
ATOM 990 C C . ALA A 1 123 ? 11.035 -22.080 -14.314 1.00 81.12 123 ALA A C 1
ATOM 992 O O . ALA A 1 123 ? 11.904 -22.465 -13.526 1.00 81.12 123 ALA A O 1
ATOM 993 N N . GLN A 1 124 ? 11.329 -21.757 -15.574 1.00 78.75 124 GLN A N 1
ATOM 994 C CA . GLN A 1 124 ? 12.697 -21.792 -16.078 1.00 78.75 124 GLN A CA 1
ATOM 995 C C . GLN A 1 124 ? 13.517 -20.667 -15.448 1.00 78.75 124 GLN A C 1
ATOM 997 O O . GLN A 1 124 ? 13.394 -19.492 -15.799 1.00 78.75 124 GLN A O 1
ATOM 1002 N N . LEU A 1 125 ? 14.368 -21.036 -14.494 1.00 81.50 125 LEU A N 1
ATOM 1003 C CA . LEU A 1 125 ? 15.195 -20.077 -13.783 1.00 81.50 125 LEU A CA 1
ATOM 1004 C C . LEU A 1 125 ? 16.452 -19.728 -14.586 1.00 81.50 125 LEU A C 1
ATOM 1006 O O . LEU A 1 125 ? 17.210 -20.593 -15.026 1.00 81.50 125 LEU A O 1
ATOM 1010 N N . VAL A 1 126 ? 16.742 -18.435 -14.684 1.00 79.00 126 VAL A N 1
ATOM 1011 C CA . VAL A 1 126 ? 17.949 -17.920 -15.326 1.00 79.00 126 VAL A CA 1
ATOM 1012 C C . VAL A 1 126 ? 19.121 -18.007 -14.348 1.00 79.00 126 VAL A C 1
ATOM 1014 O O . VAL A 1 126 ? 19.080 -17.474 -13.234 1.00 79.00 126 VAL A O 1
ATOM 1017 N N . LYS A 1 127 ? 20.206 -18.674 -14.756 1.00 75.00 127 LYS A N 1
ATOM 1018 C CA . LYS A 1 127 ? 21.440 -18.755 -13.962 1.00 75.00 127 LYS A CA 1
ATOM 1019 C C . LYS A 1 127 ? 22.214 -17.443 -14.063 1.00 75.00 127 LYS A C 1
ATOM 1021 O O . LYS A 1 127 ? 22.732 -17.084 -15.116 1.00 75.00 127 LYS A O 1
ATOM 1026 N N . THR A 1 128 ? 22.370 -16.748 -12.941 1.00 67.94 128 THR A N 1
ATOM 1027 C CA . THR A 1 128 ? 23.176 -15.522 -12.872 1.00 67.94 128 THR A CA 1
ATOM 1028 C C . THR A 1 128 ? 24.578 -15.797 -12.335 1.00 67.94 128 THR A C 1
ATOM 1030 O O . THR A 1 128 ? 24.745 -16.484 -11.330 1.00 67.94 128 THR A O 1
ATOM 1033 N N . LYS A 1 129 ? 25.600 -15.183 -12.956 1.00 65.25 129 LYS A N 1
ATOM 1034 C CA . LYS A 1 129 ? 27.029 -15.357 -12.605 1.00 65.25 129 LYS A CA 1
ATOM 1035 C C . LYS A 1 129 ? 27.365 -15.085 -11.128 1.00 65.25 129 LYS A C 1
ATOM 1037 O O . LYS A 1 129 ? 28.382 -15.566 -10.649 1.00 65.25 129 LYS A O 1
ATOM 1042 N N . LYS A 1 130 ? 26.547 -14.294 -10.420 1.00 65.38 130 LYS A N 1
ATOM 1043 C CA . LYS A 1 130 ? 26.810 -13.830 -9.043 1.00 65.38 130 LYS A CA 1
ATOM 1044 C C . LYS A 1 130 ? 25.831 -14.344 -7.983 1.00 65.38 130 LYS A C 1
ATOM 1046 O O . LYS A 1 130 ? 26.064 -14.107 -6.805 1.00 65.38 130 LYS A O 1
ATOM 1051 N N . SER A 1 131 ? 24.705 -14.950 -8.362 1.00 59.12 131 SER A N 1
ATOM 1052 C CA . SER A 1 131 ? 23.571 -15.088 -7.428 1.00 59.12 131 SER A CA 1
ATOM 1053 C C . SER A 1 131 ? 22.573 -16.179 -7.823 1.00 59.12 131 SER A C 1
ATOM 1055 O O . SER A 1 131 ? 21.368 -15.933 -7.827 1.00 59.12 131 SER A O 1
ATOM 1057 N N . GLY A 1 132 ? 23.083 -17.361 -8.175 1.00 69.44 132 GLY A N 1
ATOM 1058 C CA . GLY A 1 132 ? 22.273 -18.560 -8.404 1.00 69.44 132 GLY A CA 1
ATOM 1059 C C . GLY A 1 132 ? 21.224 -18.428 -9.513 1.00 69.44 132 GLY A C 1
ATOM 1060 O O . GLY A 1 132 ? 21.341 -17.587 -10.412 1.00 69.44 132 GLY A O 1
ATOM 1061 N N . PHE A 1 133 ? 20.218 -19.297 -9.438 1.00 71.81 133 PHE A N 1
ATOM 1062 C CA . PHE A 1 133 ? 19.051 -19.346 -10.315 1.00 71.81 133 PHE A CA 1
ATOM 1063 C C . PHE A 1 133 ? 18.006 -18.305 -9.894 1.00 71.81 133 PHE A C 1
ATOM 1065 O O . PHE A 1 133 ? 17.726 -18.150 -8.704 1.00 71.81 133 PHE A O 1
ATOM 1072 N N . LYS A 1 134 ? 17.444 -17.570 -10.858 1.00 76.25 134 LYS A N 1
ATOM 1073 C CA . LYS A 1 134 ? 16.431 -16.537 -10.614 1.00 76.25 134 LYS A CA 1
ATOM 1074 C C . LYS A 1 134 ? 15.279 -16.637 -11.596 1.00 76.25 134 LYS A C 1
ATOM 1076 O O . LYS A 1 134 ? 15.504 -16.807 -12.787 1.00 76.25 134 LYS A O 1
ATOM 1081 N N . ASP A 1 135 ? 14.072 -16.428 -11.089 1.00 83.44 135 ASP A N 1
ATOM 1082 C CA . ASP A 1 135 ? 12.917 -16.149 -11.933 1.00 83.44 135 ASP A CA 1
ATOM 1083 C C . ASP A 1 135 ? 12.961 -14.671 -12.358 1.00 83.44 135 ASP A C 1
ATOM 1085 O O . ASP A 1 135 ? 12.936 -13.765 -11.513 1.00 83.44 135 ASP A O 1
ATOM 1089 N N . GLU A 1 136 ? 13.116 -14.434 -13.656 1.00 86.25 136 GLU A N 1
ATOM 1090 C CA . GLU A 1 136 ? 13.106 -13.101 -14.273 1.00 86.25 136 GLU A CA 1
ATOM 1091 C C . GLU A 1 136 ? 11.856 -12.877 -15.131 1.00 86.25 136 GLU A C 1
ATOM 1093 O O . GLU A 1 136 ? 11.767 -11.862 -15.818 1.00 86.25 136 GLU A O 1
ATOM 1098 N N . ARG A 1 137 ? 10.875 -13.790 -15.074 1.00 91.69 137 ARG A N 1
ATOM 1099 C CA . ARG A 1 137 ? 9.606 -13.626 -15.780 1.00 91.69 137 ARG A CA 1
ATOM 1100 C C . ARG A 1 137 ? 8.858 -12.404 -15.262 1.00 91.69 137 ARG A C 1
ATOM 1102 O O . ARG A 1 137 ? 8.899 -12.060 -14.075 1.00 91.69 137 ARG A O 1
ATOM 1109 N N . VAL A 1 138 ? 8.145 -11.772 -16.184 1.00 94.69 138 VAL A N 1
ATOM 1110 C CA . VAL A 1 138 ? 7.289 -10.621 -15.925 1.00 94.69 138 VAL A CA 1
ATOM 1111 C C . VAL A 1 138 ? 5.980 -10.856 -16.656 1.00 94.69 138 VAL A C 1
ATOM 1113 O O . VAL A 1 138 ? 5.975 -11.028 -17.870 1.00 94.69 138 VAL A O 1
ATOM 1116 N N . GLU A 1 139 ? 4.884 -10.880 -15.908 1.00 96.00 139 GLU A N 1
ATOM 1117 C CA . GLU A 1 139 ? 3.530 -11.112 -16.409 1.00 96.00 139 GLU A CA 1
ATOM 1118 C C . GLU A 1 139 ? 2.687 -9.848 -16.175 1.00 96.00 139 GLU A C 1
ATOM 1120 O O . GLU A 1 139 ? 2.140 -9.670 -15.076 1.00 96.00 139 GLU A O 1
ATOM 1125 N N . PRO A 1 140 ? 2.573 -8.947 -17.171 1.00 97.44 140 PRO A N 1
ATOM 1126 C CA . PRO A 1 140 ? 1.837 -7.690 -17.043 1.00 97.44 140 PRO A CA 1
ATOM 1127 C C . PRO A 1 140 ? 0.414 -7.851 -16.498 1.00 97.44 140 PRO A C 1
ATOM 1129 O O . PRO A 1 140 ? -0.013 -7.078 -15.642 1.00 97.44 140 PRO A O 1
ATOM 1132 N N . GLU A 1 141 ? -0.316 -8.887 -16.908 1.00 97.12 141 GLU A N 1
ATOM 1133 C CA . GLU A 1 141 ? -1.685 -9.163 -16.459 1.00 97.12 141 GLU A CA 1
ATOM 1134 C C . GLU A 1 141 ? -1.741 -9.487 -14.968 1.00 97.12 141 GLU A C 1
ATOM 1136 O O . GLU A 1 141 ? -2.627 -9.008 -14.249 1.00 97.12 141 GLU A O 1
ATOM 1141 N N . TYR A 1 142 ? -0.780 -10.273 -14.483 1.00 97.44 142 TYR A N 1
ATOM 1142 C CA . TYR A 1 142 ? -0.695 -10.632 -13.074 1.00 97.44 142 TYR A CA 1
ATOM 1143 C C . TYR A 1 142 ? -0.271 -9.441 -12.215 1.00 97.44 142 TYR A C 1
ATOM 1145 O O . TYR A 1 142 ? -0.851 -9.199 -11.149 1.00 97.44 142 TYR A O 1
ATOM 1153 N N . VAL A 1 143 ? 0.697 -8.657 -12.696 1.00 97.81 143 VAL A N 1
ATOM 1154 C CA . VAL A 1 143 ? 1.104 -7.394 -12.075 1.00 97.81 143 VAL A CA 1
ATOM 1155 C C . VAL A 1 143 ? -0.103 -6.461 -11.982 1.00 97.81 143 VAL A C 1
ATOM 1157 O O . VAL A 1 143 ? -0.462 -6.027 -10.888 1.00 97.81 143 VAL A O 1
ATOM 1160 N N . GLN A 1 144 ? -0.807 -6.233 -13.090 1.00 97.50 144 GLN A N 1
ATOM 1161 C CA . GLN A 1 144 ? -1.964 -5.344 -13.149 1.00 97.50 144 GLN A CA 1
ATOM 1162 C C . GLN A 1 144 ? -3.105 -5.792 -12.228 1.00 97.50 144 GLN A C 1
ATOM 1164 O O . GLN A 1 144 ? -3.755 -4.965 -11.583 1.00 97.50 144 GLN A O 1
ATOM 1169 N N . GLY A 1 145 ? -3.350 -7.100 -12.124 1.00 97.56 145 GLY A N 1
ATOM 1170 C CA . GLY A 1 145 ? -4.321 -7.661 -11.184 1.00 97.56 145 GLY A CA 1
ATOM 1171 C C . GLY A 1 145 ? -3.991 -7.318 -9.728 1.00 97.56 145 GLY A C 1
ATOM 1172 O O . GLY A 1 145 ? -4.864 -6.864 -8.981 1.00 97.56 145 GLY A O 1
ATOM 1173 N N . GLN A 1 146 ? -2.720 -7.454 -9.337 1.00 97.62 146 GLN A N 1
ATOM 1174 C CA . GLN A 1 146 ? -2.252 -7.075 -8.001 1.00 97.62 146 GLN A CA 1
ATOM 1175 C C . GLN A 1 146 ? -2.374 -5.563 -7.766 1.00 97.62 146 GLN A C 1
ATOM 1177 O O . GLN A 1 146 ? -2.901 -5.160 -6.728 1.00 97.62 146 GLN A O 1
ATOM 1182 N N . ILE A 1 147 ? -1.974 -4.721 -8.730 1.00 97.25 147 ILE A N 1
ATOM 1183 C CA . ILE A 1 147 ? -2.122 -3.256 -8.639 1.00 97.25 147 ILE A CA 1
ATOM 1184 C C . ILE A 1 147 ? -3.585 -2.865 -8.427 1.00 97.25 147 ILE A C 1
ATOM 1186 O O . ILE A 1 147 ? -3.907 -2.130 -7.492 1.00 97.25 147 ILE A O 1
ATOM 1190 N N . LYS A 1 148 ? -4.496 -3.403 -9.246 1.00 96.75 148 LYS A N 1
ATOM 1191 C CA . LYS A 1 148 ? -5.939 -3.164 -9.109 1.00 96.75 148 LYS A CA 1
ATOM 1192 C C . LYS A 1 148 ? -6.445 -3.573 -7.728 1.00 96.75 148 LYS A C 1
ATOM 1194 O O . LYS A 1 148 ? -7.254 -2.849 -7.150 1.00 96.75 148 LYS A O 1
ATOM 1199 N N . SER A 1 149 ? -5.958 -4.690 -7.188 1.00 96.50 149 SER A N 1
ATOM 1200 C CA . SER A 1 149 ? -6.309 -5.142 -5.840 1.00 96.50 149 SER A CA 1
ATOM 1201 C C . SER A 1 149 ? -5.815 -4.173 -4.760 1.00 96.50 149 SER A C 1
ATOM 1203 O O . SER A 1 149 ? -6.588 -3.798 -3.878 1.00 96.50 149 SER A O 1
ATOM 1205 N N . TRP A 1 150 ? -4.573 -3.689 -4.859 1.00 95.88 150 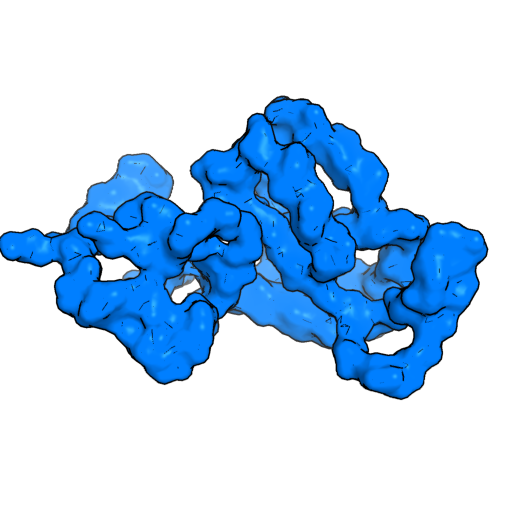TRP A N 1
ATOM 1206 C CA . TRP A 1 150 ? -4.023 -2.693 -3.934 1.00 95.88 150 TRP A CA 1
ATOM 1207 C C . TRP A 1 150 ? -4.736 -1.339 -4.007 1.00 95.88 150 TRP A C 1
ATOM 1209 O O . TRP A 1 150 ? -4.941 -0.699 -2.980 1.00 95.88 150 TRP A O 1
ATOM 1219 N N . CYS A 1 151 ? -5.140 -0.900 -5.200 1.00 94.88 151 CYS A N 1
ATOM 1220 C CA . CYS A 1 151 ? -5.931 0.317 -5.372 1.00 94.88 151 CYS A CA 1
ATOM 1221 C C . CYS A 1 151 ? -7.368 0.154 -4.852 1.00 94.88 151 CYS A C 1
ATOM 1223 O O . CYS A 1 151 ? -7.957 1.094 -4.318 1.00 94.88 151 CYS A O 1
ATOM 1225 N N . ARG A 1 152 ? -7.957 -1.034 -5.015 1.00 95.44 152 ARG A N 1
ATOM 1226 C CA . ARG A 1 152 ? -9.320 -1.306 -4.556 1.00 95.44 152 ARG A CA 1
ATOM 1227 C C . ARG A 1 152 ? -9.413 -1.289 -3.036 1.00 95.44 152 ARG A C 1
ATOM 1229 O O . ARG A 1 152 ? -10.297 -0.638 -2.487 1.00 95.44 152 ARG A O 1
ATOM 1236 N N . ASN A 1 153 ? -8.529 -2.043 -2.403 1.00 96.19 153 ASN A N 1
ATOM 1237 C CA . ASN A 1 153 ? -8.655 -2.451 -1.017 1.00 96.19 153 ASN A CA 1
ATOM 1238 C C . ASN A 1 153 ? -7.935 -1.499 -0.056 1.00 96.19 153 ASN A C 1
ATOM 1240 O O . ASN A 1 153 ? -7.162 -0.633 -0.471 1.00 96.19 153 ASN A O 1
ATOM 1244 N N . THR A 1 154 ? -8.176 -1.672 1.244 1.00 95.31 154 THR A N 1
ATOM 1245 C CA . THR A 1 154 ? -7.377 -0.999 2.271 1.00 95.31 154 THR A CA 1
ATOM 1246 C C . THR A 1 154 ? -6.285 -1.915 2.797 1.00 95.31 154 THR A C 1
ATOM 1248 O O . THR A 1 154 ? -6.191 -3.094 2.453 1.00 95.31 154 THR A O 1
ATOM 1251 N N . THR A 1 155 ? -5.405 -1.354 3.612 1.00 94.06 155 THR A N 1
ATOM 1252 C CA . THR A 1 155 ? -4.317 -2.095 4.231 1.00 94.06 155 THR A CA 1
ATOM 1253 C C . THR A 1 155 ? -4.016 -1.546 5.612 1.00 94.06 155 THR A C 1
ATOM 1255 O O . THR A 1 155 ? -4.319 -0.393 5.924 1.00 94.06 155 THR A O 1
ATOM 1258 N N . PHE A 1 156 ? -3.339 -2.357 6.407 1.00 91.81 156 PHE A N 1
ATOM 1259 C CA . PHE A 1 156 ? -2.845 -1.974 7.716 1.00 91.81 156 PHE A CA 1
ATOM 1260 C C . PHE A 1 156 ? -1.478 -2.609 7.964 1.00 91.81 156 PHE A C 1
ATOM 1262 O O . PHE A 1 156 ? -1.059 -3.529 7.257 1.00 91.81 156 PHE A O 1
ATOM 1269 N N . VAL A 1 157 ? -0.784 -2.101 8.975 1.00 89.12 157 VAL A N 1
ATOM 1270 C CA . VAL A 1 157 ? 0.405 -2.735 9.542 1.00 89.12 157 VAL A CA 1
ATOM 1271 C C . VAL A 1 157 ? 0.063 -3.064 10.990 1.00 89.12 157 VAL A C 1
ATOM 1273 O O . VAL A 1 157 ? -0.388 -2.158 11.698 1.00 89.12 157 VAL A O 1
ATOM 1276 N N . PRO A 1 158 ? 0.227 -4.319 11.434 1.00 87.50 158 PRO A N 1
ATOM 1277 C CA . PRO A 1 158 ? 0.083 -4.656 12.841 1.00 87.50 158 PRO A CA 1
ATOM 1278 C C . PRO A 1 158 ? 0.969 -3.769 13.716 1.00 87.50 158 PRO A C 1
ATOM 1280 O O . PRO A 1 158 ? 2.128 -3.500 13.397 1.00 87.50 158 PRO A O 1
ATOM 1283 N N . SER A 1 159 ? 0.409 -3.310 14.824 1.00 83.69 159 SER A N 1
ATOM 1284 C CA . SER A 1 159 ? 1.068 -2.415 15.766 1.00 83.69 159 SER A CA 1
ATOM 1285 C C . SER A 1 159 ? 1.505 -3.178 17.012 1.00 83.69 159 SER A C 1
ATOM 1287 O O . SER A 1 159 ? 0.749 -3.979 17.571 1.00 83.69 159 SER A O 1
ATOM 1289 N N . THR A 1 160 ? 2.716 -2.880 17.481 1.00 84.00 160 THR A N 1
ATOM 1290 C CA . THR A 1 160 ? 3.169 -3.246 18.832 1.00 84.00 160 THR A CA 1
ATOM 1291 C C . THR A 1 160 ? 2.569 -2.329 19.902 1.00 84.00 160 THR A C 1
ATOM 1293 O O . THR A 1 160 ? 2.699 -2.601 21.092 1.00 84.00 160 THR A O 1
ATOM 1296 N N . GLY A 1 161 ? 1.932 -1.224 19.502 1.00 83.62 161 GLY A N 1
ATOM 1297 C CA . GLY A 1 161 ? 1.128 -0.374 20.374 1.00 83.62 161 GLY A CA 1
ATOM 1298 C C . GLY A 1 161 ? -0.355 -0.772 20.368 1.00 83.62 161 GLY A C 1
ATOM 1299 O O . GLY A 1 161 ? -0.761 -1.643 19.597 1.00 83.62 161 GLY A O 1
ATOM 1300 N N . PRO A 1 162 ? -1.185 -0.110 21.193 1.00 83.50 162 PRO A N 1
ATOM 1301 C CA . PRO A 1 162 ? -2.620 -0.394 21.294 1.00 83.50 162 PRO A CA 1
ATOM 1302 C C . PRO A 1 162 ? -3.452 0.235 20.164 1.00 83.50 162 PRO A C 1
ATOM 1304 O O . PRO A 1 162 ? -4.643 -0.030 20.064 1.00 83.50 162 PRO A O 1
ATOM 1307 N N . VAL A 1 163 ? -2.853 1.109 19.345 1.00 86.88 163 VAL A N 1
ATOM 1308 C CA . VAL A 1 163 ? -3.547 1.852 18.285 1.00 86.88 163 VAL A CA 1
ATOM 1309 C C . VAL A 1 163 ? -3.108 1.349 16.916 1.00 86.88 163 VAL A C 1
ATOM 1311 O O . VAL A 1 163 ? -1.910 1.202 16.650 1.00 86.88 163 VAL A O 1
ATOM 1314 N N . ILE A 1 164 ? -4.089 1.164 16.032 1.00 88.94 164 ILE A N 1
ATOM 1315 C CA . ILE A 1 164 ? -3.906 0.994 14.590 1.00 88.94 164 ILE A CA 1
ATOM 1316 C C . ILE A 1 164 ? -4.735 2.064 13.879 1.00 88.94 164 ILE A C 1
ATOM 1318 O O . ILE A 1 164 ? -5.891 2.292 14.222 1.00 88.94 164 ILE A O 1
ATOM 1322 N N . SER A 1 165 ? -4.154 2.680 12.851 1.00 89.69 165 SER A N 1
ATOM 1323 C CA . SER A 1 165 ? -4.852 3.609 11.961 1.00 89.69 165 SER A CA 1
ATOM 1324 C C . SER A 1 165 ? -5.048 2.974 10.588 1.00 89.69 165 SER A C 1
ATOM 1326 O O . SER A 1 165 ? -4.074 2.548 9.963 1.00 89.69 165 SER A O 1
ATOM 1328 N N . ILE A 1 166 ? -6.287 2.950 10.095 1.00 93.38 166 ILE A N 1
ATOM 1329 C CA . ILE A 1 166 ? -6.658 2.334 8.812 1.00 93.38 166 ILE A CA 1
ATOM 1330 C C . ILE A 1 166 ? -7.451 3.340 7.985 1.00 93.38 166 ILE A C 1
ATOM 1332 O O . ILE A 1 166 ? -8.313 4.046 8.501 1.00 93.38 166 ILE A O 1
ATOM 1336 N N . ILE A 1 167 ? -7.146 3.424 6.690 1.00 93.38 167 ILE A N 1
ATOM 1337 C CA . ILE A 1 167 ? -7.889 4.280 5.762 1.00 93.38 167 ILE A CA 1
ATOM 1338 C C . ILE A 1 167 ? -9.143 3.525 5.321 1.00 93.38 167 ILE A C 1
ATOM 1340 O O . ILE A 1 167 ? -9.032 2.463 4.717 1.00 93.38 167 ILE A O 1
ATOM 1344 N N . VAL A 1 168 ? -10.321 4.077 5.588 1.00 95.31 168 VAL A N 1
ATOM 1345 C CA . VAL A 1 168 ? -11.615 3.441 5.265 1.00 95.31 168 VAL A CA 1
ATOM 1346 C C . VAL A 1 168 ? -12.369 4.138 4.134 1.00 95.31 168 VAL A C 1
ATOM 1348 O O . VAL A 1 168 ? -13.375 3.633 3.651 1.00 95.31 168 VAL A O 1
ATOM 1351 N N . GLY A 1 169 ? -11.872 5.278 3.658 1.00 93.94 169 GLY A N 1
ATOM 1352 C CA . GLY A 1 169 ? -12.514 6.002 2.573 1.00 93.94 169 GLY A CA 1
ATOM 1353 C C . GLY A 1 169 ? -11.716 7.197 2.085 1.00 93.94 169 GLY A C 1
ATOM 1354 O O . GLY A 1 169 ? -10.590 7.451 2.517 1.00 93.94 169 GLY A O 1
ATOM 1355 N N . ASN A 1 170 ? -12.326 7.923 1.158 1.00 90.56 170 ASN A N 1
ATOM 1356 C CA . ASN A 1 170 ? -11.852 9.200 0.648 1.00 90.56 170 ASN A CA 1
ATOM 1357 C C . ASN A 1 170 ? -13.056 10.163 0.537 1.00 90.56 170 ASN A C 1
ATOM 1359 O O . ASN A 1 170 ? -14.192 9.693 0.567 1.00 90.56 170 ASN A O 1
ATOM 1363 N N . PRO A 1 171 ? -12.841 11.481 0.369 1.00 89.50 171 PRO A N 1
ATOM 1364 C CA . PRO A 1 171 ? -13.932 12.462 0.345 1.00 89.50 171 PRO A CA 1
ATOM 1365 C C . PRO A 1 171 ? -14.979 12.294 -0.769 1.00 89.50 171 PRO A C 1
ATOM 1367 O O . PRO A 1 171 ? -15.991 12.982 -0.740 1.00 89.50 171 PRO A O 1
ATOM 1370 N N . LYS A 1 172 ? -14.735 11.442 -1.772 1.00 91.75 172 LYS A N 1
ATOM 1371 C CA . LYS A 1 172 ? -15.688 11.151 -2.853 1.00 91.75 172 LYS A CA 1
ATOM 1372 C C . LYS A 1 172 ? -16.669 10.031 -2.499 1.00 91.75 172 LYS A C 1
ATOM 1374 O O . LYS A 1 172 ? -17.625 9.853 -3.242 1.00 91.75 172 LYS A O 1
ATOM 1379 N N . LEU A 1 173 ? -16.410 9.268 -1.434 1.00 94.50 173 LEU A N 1
ATOM 1380 C CA . LEU A 1 173 ? -17.334 8.246 -0.947 1.00 94.50 173 LEU A CA 1
ATOM 1381 C C . LEU A 1 173 ? -18.412 8.881 -0.070 1.00 94.50 173 LEU A C 1
ATOM 1383 O O . LEU A 1 173 ? -18.152 9.839 0.663 1.00 94.50 173 LEU A O 1
ATOM 1387 N N . SER A 1 174 ? -19.612 8.320 -0.130 1.00 96.06 174 SER A N 1
ATOM 1388 C CA . SER A 1 174 ? -20.720 8.699 0.735 1.00 96.06 174 SER A CA 1
ATOM 1389 C C . SER A 1 174 ? -20.492 8.227 2.177 1.00 96.06 174 SER A C 1
ATOM 1391 O O . SER A 1 174 ? -19.67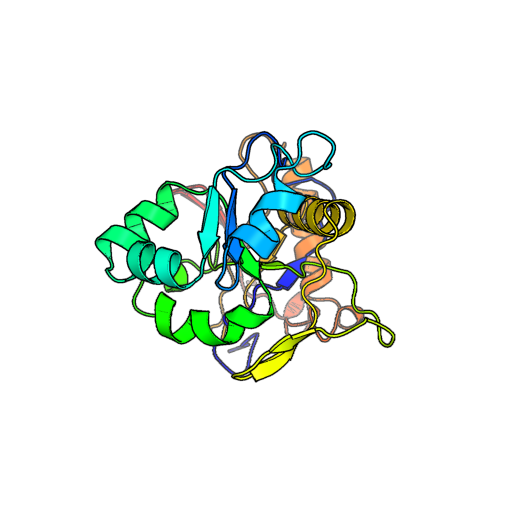2 7.348 2.458 1.00 96.06 174 SER A O 1
ATOM 1393 N N . GLY A 1 175 ? -21.254 8.793 3.117 1.00 93.94 175 GLY A N 1
ATOM 1394 C CA . GLY A 1 175 ? -21.213 8.353 4.513 1.00 93.94 175 GLY A CA 1
ATOM 1395 C C . GLY A 1 175 ? -21.560 6.869 4.679 1.00 93.94 175 GLY A C 1
ATOM 1396 O O . GLY A 1 175 ? -20.895 6.181 5.449 1.00 93.94 175 GLY A O 1
ATOM 1397 N N . SER A 1 176 ? -22.539 6.356 3.922 1.00 96.31 176 SER A N 1
ATOM 1398 C CA . SER A 1 176 ? -22.932 4.942 3.983 1.00 96.31 176 SER A CA 1
ATOM 1399 C C . SER A 1 176 ? -21.835 4.022 3.448 1.00 96.31 176 SER A C 1
ATOM 1401 O O . SER A 1 176 ? -21.504 3.034 4.095 1.00 96.31 176 SER A O 1
ATOM 1403 N N . GLU A 1 177 ? -21.191 4.389 2.336 1.00 97.62 177 GLU A N 1
ATOM 1404 C CA . GLU A 1 177 ? -20.087 3.609 1.762 1.00 97.62 177 GLU A CA 1
ATOM 1405 C C . GLU A 1 177 ? -18.891 3.513 2.724 1.00 97.62 177 GLU A C 1
ATOM 1407 O O . GLU A 1 177 ? -18.226 2.476 2.809 1.00 97.62 177 GLU A O 1
ATOM 1412 N N . ILE A 1 178 ? -18.615 4.595 3.463 1.00 96.12 178 ILE A N 1
ATOM 1413 C CA . ILE A 1 178 ? -17.569 4.624 4.492 1.00 96.12 178 ILE A CA 1
ATOM 1414 C C . ILE A 1 178 ? -17.944 3.720 5.672 1.00 96.12 178 ILE A C 1
ATOM 1416 O O . ILE A 1 178 ? -17.081 2.991 6.157 1.00 96.12 178 ILE A O 1
ATOM 1420 N N . ILE A 1 179 ? -19.204 3.732 6.117 1.00 96.00 179 ILE A N 1
ATOM 1421 C CA . ILE A 1 179 ? -19.687 2.864 7.203 1.00 96.00 179 ILE A CA 1
ATOM 1422 C C . ILE A 1 179 ? -19.558 1.385 6.815 1.00 96.00 179 ILE A C 1
ATOM 1424 O O . ILE A 1 179 ? -19.010 0.608 7.591 1.00 96.00 179 ILE A O 1
ATOM 1428 N N . GLU A 1 180 ? -19.958 1.001 5.602 1.00 97.75 180 GLU A N 1
ATOM 1429 C CA . GLU A 1 180 ? -19.806 -0.375 5.096 1.00 97.75 180 GLU A CA 1
ATOM 1430 C C . GLU A 1 180 ? -18.336 -0.825 5.048 1.00 97.75 180 GLU A C 1
ATOM 1432 O O . GLU A 1 180 ? -17.996 -1.970 5.366 1.00 97.75 180 GLU A O 1
ATOM 1437 N N . ASN A 1 181 ? -17.431 0.084 4.674 1.00 97.94 181 ASN A N 1
ATOM 1438 C CA . ASN A 1 181 ? -15.997 -0.186 4.707 1.00 97.94 181 ASN A CA 1
ATOM 1439 C C . ASN A 1 181 ? -15.476 -0.355 6.140 1.00 97.94 181 ASN A C 1
ATOM 1441 O O . ASN A 1 181 ? -14.651 -1.239 6.375 1.00 97.94 181 ASN A O 1
ATOM 1445 N N . ILE A 1 182 ? -15.927 0.480 7.084 1.00 96.44 182 ILE A N 1
ATOM 1446 C CA . ILE A 1 182 ? -15.581 0.363 8.509 1.00 96.44 182 ILE A CA 1
ATOM 1447 C C . ILE A 1 182 ? -16.034 -0.999 9.039 1.00 96.44 182 ILE A C 1
ATOM 1449 O O . ILE A 1 182 ? -15.224 -1.710 9.627 1.00 96.44 182 ILE A O 1
ATOM 1453 N N . ASP A 1 183 ? -17.278 -1.390 8.771 1.00 96.25 183 ASP A N 1
ATOM 1454 C CA . ASP A 1 183 ? -17.841 -2.671 9.202 1.00 96.25 183 ASP A CA 1
ATOM 1455 C C . ASP A 1 183 ? -17.046 -3.869 8.655 1.00 96.25 183 ASP A C 1
ATOM 1457 O O . ASP A 1 183 ? -16.643 -4.764 9.402 1.00 96.25 183 ASP A O 1
ATOM 1461 N N . SER A 1 184 ? -16.687 -3.827 7.368 1.00 97.31 184 SER A N 1
ATOM 1462 C CA . SER A 1 184 ? -15.845 -4.854 6.740 1.00 97.31 184 SER A CA 1
ATOM 1463 C C . SER A 1 184 ? -14.456 -4.948 7.381 1.00 97.31 184 SER A C 1
ATOM 1465 O O . SER A 1 184 ? -13.921 -6.042 7.570 1.00 97.31 184 SER A O 1
ATOM 1467 N N . VAL A 1 185 ? -13.858 -3.805 7.735 1.00 96.50 185 VAL A N 1
ATOM 1468 C CA . VAL A 1 185 ? -12.564 -3.760 8.431 1.00 96.50 185 VAL A CA 1
ATOM 1469 C C . VAL A 1 185 ? -12.680 -4.335 9.840 1.00 96.50 185 VAL A C 1
ATOM 1471 O O . VAL A 1 185 ? -11.837 -5.142 10.228 1.00 96.50 185 VAL A O 1
ATOM 1474 N N . LEU A 1 186 ? -13.707 -3.951 10.597 1.00 95.44 186 LEU A N 1
ATOM 1475 C CA . LEU A 1 186 ? -13.922 -4.434 11.961 1.00 95.44 186 LEU A CA 1
ATOM 1476 C C . LEU A 1 186 ? -14.158 -5.938 11.978 1.00 95.44 186 LEU A C 1
ATOM 1478 O O . LEU A 1 186 ? -13.477 -6.644 12.721 1.00 95.44 186 LEU A O 1
ATOM 1482 N N . THR A 1 187 ? -15.030 -6.423 11.096 1.00 95.81 187 THR A N 1
ATOM 1483 C CA . THR A 1 187 ? -15.288 -7.851 10.903 1.00 95.81 187 THR A CA 1
ATOM 1484 C C . THR A 1 187 ? -13.987 -8.595 10.616 1.00 95.81 187 THR A C 1
ATOM 1486 O O . THR A 1 187 ? -13.637 -9.525 11.335 1.00 95.81 187 THR A O 1
ATOM 1489 N N . TYR A 1 188 ? -13.195 -8.133 9.645 1.00 96.19 188 TYR A N 1
ATOM 1490 C CA . TYR A 1 188 ? -11.938 -8.792 9.279 1.00 96.19 188 TYR A CA 1
ATOM 1491 C C . TYR A 1 188 ? -10.895 -8.820 10.410 1.00 96.19 188 TYR A C 1
ATOM 1493 O O . TYR A 1 188 ? -10.140 -9.784 10.558 1.00 96.19 188 TYR A O 1
ATOM 1501 N N . LEU A 1 189 ? -10.803 -7.752 11.205 1.00 94.38 189 LEU A N 1
ATOM 1502 C CA . LEU A 1 189 ? -9.821 -7.654 12.287 1.00 94.38 189 LEU A CA 1
ATOM 1503 C C . LEU A 1 189 ? -10.239 -8.394 13.559 1.00 94.38 189 LEU A C 1
ATOM 1505 O O . LEU A 1 189 ? -9.356 -8.785 14.327 1.00 94.38 189 LEU A O 1
ATOM 1509 N N . CYS A 1 190 ? -11.540 -8.578 13.776 1.00 93.75 190 CYS A N 1
ATOM 1510 C CA . CYS A 1 190 ? -12.092 -9.212 14.972 1.00 93.75 190 CYS A CA 1
ATOM 1511 C C . CYS A 1 190 ? -12.416 -10.696 14.776 1.00 93.75 190 CYS A C 1
ATOM 1513 O O . CYS A 1 190 ? -12.378 -11.443 15.749 1.00 93.75 190 CYS A O 1
ATOM 1515 N N . ASP A 1 191 ? -12.721 -11.129 13.552 1.00 93.69 191 ASP A N 1
ATOM 1516 C CA . ASP A 1 191 ? -13.073 -12.518 13.262 1.00 93.69 191 ASP A CA 1
ATOM 1517 C C . ASP A 1 191 ? -11.833 -13.424 13.270 1.00 93.69 191 ASP A C 1
ATOM 1519 O O . ASP A 1 191 ? -10.906 -13.275 12.466 1.00 93.69 191 ASP A O 1
ATOM 1523 N N . GLU A 1 192 ? -11.828 -14.406 14.171 1.00 90.62 192 GLU A N 1
ATOM 1524 C CA . GLU A 1 192 ? -10.746 -15.379 14.300 1.00 90.62 192 GLU A CA 1
ATOM 1525 C C . GLU A 1 192 ? -10.565 -16.246 13.048 1.00 90.62 192 GLU A C 1
ATOM 1527 O O . GLU A 1 192 ? -9.447 -16.700 12.791 1.00 90.62 192 GLU A O 1
ATOM 1532 N N . SER A 1 193 ? -11.615 -16.424 12.236 1.00 91.06 193 SER A N 1
ATOM 1533 C CA . SER A 1 193 ? -11.549 -17.162 10.968 1.00 91.06 193 SER A CA 1
ATOM 1534 C C . SER A 1 193 ? -10.587 -16.515 9.961 1.00 91.06 193 SER A C 1
ATOM 1536 O O . SER A 1 193 ? -10.035 -17.188 9.092 1.00 91.06 193 SER A O 1
ATOM 1538 N N . SER A 1 194 ? -10.328 -15.209 10.114 1.00 90.06 194 SER A N 1
ATOM 1539 C CA . SER A 1 194 ? -9.429 -14.437 9.255 1.00 90.06 194 SER A CA 1
ATOM 1540 C C . SER A 1 194 ? -7.949 -14.550 9.655 1.00 90.06 194 SER A C 1
ATOM 1542 O O . SER A 1 194 ? -7.082 -13.960 8.994 1.00 90.06 194 SER A O 1
ATOM 1544 N N . ARG A 1 195 ? -7.620 -15.304 10.716 1.00 88.00 195 ARG A N 1
ATOM 1545 C CA . ARG A 1 195 ? -6.229 -15.591 11.101 1.00 88.00 195 ARG A CA 1
ATOM 1546 C C . ARG A 1 195 ? -5.491 -16.355 9.989 1.00 88.00 195 ARG A C 1
ATOM 1548 O O . ARG A 1 195 ? -6.098 -17.121 9.248 1.00 88.00 195 ARG A O 1
ATOM 1555 N N . PRO A 1 196 ? -4.164 -16.173 9.855 1.00 86.06 196 PRO A N 1
ATOM 1556 C CA . PRO A 1 196 ? -3.274 -15.382 10.714 1.00 86.06 196 PRO A CA 1
ATOM 1557 C C . PRO A 1 196 ? -3.152 -13.900 10.310 1.00 86.06 196 PRO A C 1
ATOM 1559 O O . PRO A 1 196 ? -2.394 -13.153 10.933 1.00 86.06 196 PRO A O 1
ATOM 1562 N N . ILE A 1 197 ? -3.824 -13.476 9.234 1.00 87.44 197 ILE A N 1
ATOM 1563 C CA . ILE A 1 197 ? -3.660 -12.127 8.677 1.00 87.44 197 ILE A CA 1
ATOM 1564 C C . ILE A 1 197 ? -4.592 -11.135 9.384 1.00 87.44 197 ILE A C 1
ATOM 1566 O O . ILE A 1 197 ? -4.096 -10.114 9.863 1.00 87.44 197 ILE A O 1
ATOM 1570 N N . GLY A 1 198 ? -5.891 -11.451 9.446 1.00 88.44 198 GLY A N 1
ATOM 1571 C CA . GLY A 1 198 ? -6.925 -10.792 10.253 1.00 88.44 198 GLY A CA 1
ATOM 1572 C C . GLY A 1 198 ? -7.128 -11.491 11.603 1.00 88.44 198 GLY A C 1
ATOM 1573 O O . GLY A 1 198 ? -6.267 -12.260 12.035 1.00 88.44 198 GLY A O 1
ATOM 1574 N N . GLY A 1 199 ? -8.235 -11.204 12.294 1.00 90.88 199 GLY A N 1
ATOM 1575 C CA . GLY A 1 199 ? -8.506 -11.773 13.626 1.00 90.88 199 GLY A CA 1
ATOM 1576 C C . GLY A 1 199 ? -7.428 -11.442 14.669 1.00 90.88 199 GLY A C 1
ATOM 1577 O O . GLY A 1 199 ? -7.080 -12.280 15.509 1.00 90.88 199 GLY A O 1
ATOM 1578 N N . ILE A 1 200 ? -6.829 -10.252 14.547 1.00 89.81 200 ILE A N 1
ATOM 1579 C CA . ILE A 1 200 ? -5.681 -9.793 15.347 1.00 89.81 200 ILE A CA 1
ATOM 1580 C C . ILE A 1 200 ? -6.102 -9.046 16.616 1.00 89.81 200 ILE A C 1
ATOM 1582 O O . ILE A 1 200 ? -5.268 -8.819 17.493 1.00 89.81 200 ILE A O 1
ATOM 1586 N N . VAL A 1 201 ? -7.367 -8.629 16.709 1.00 89.31 201 VAL A N 1
ATOM 1587 C CA . VAL A 1 201 ? -7.909 -7.988 17.908 1.00 89.31 201 VAL A CA 1
ATOM 1588 C C . VAL A 1 201 ? -8.268 -9.083 18.908 1.00 89.31 201 VAL A C 1
ATOM 1590 O O . VAL A 1 201 ? -9.166 -9.891 18.672 1.00 89.31 201 VAL A O 1
ATOM 1593 N N . GLN A 1 202 ? -7.542 -9.146 20.024 1.00 84.50 202 GLN A N 1
ATOM 1594 C CA . GLN A 1 202 ? -7.817 -10.136 21.069 1.00 84.50 202 GLN A CA 1
ATOM 1595 C C . GLN A 1 202 ? -9.173 -9.851 21.720 1.00 84.50 202 GLN A C 1
ATOM 1597 O O . GLN A 1 202 ? -9.435 -8.718 22.112 1.00 84.50 202 GLN A O 1
ATOM 1602 N N . GLY A 1 203 ? -10.017 -10.877 21.849 1.00 86.44 203 GLY A N 1
ATOM 1603 C CA . GLY A 1 203 ? -11.393 -10.718 22.335 1.00 86.44 203 GLY A CA 1
ATOM 1604 C C . GLY A 1 203 ? -12.366 -10.173 21.283 1.00 86.44 203 GLY A C 1
ATOM 1605 O O . GLY A 1 203 ? -13.497 -9.842 21.626 1.00 86.44 203 GLY A O 1
ATOM 1606 N N . GLY A 1 204 ? -11.946 -10.073 20.016 1.00 89.19 204 GLY A N 1
ATOM 1607 C CA . GLY A 1 204 ? -12.790 -9.597 18.925 1.00 89.19 204 GLY A CA 1
ATOM 1608 C C . GLY A 1 204 ? -13.263 -8.161 19.147 1.00 89.19 204 GLY A C 1
ATOM 1609 O O . GLY A 1 204 ? -12.502 -7.312 19.612 1.00 89.19 204 GLY A O 1
ATOM 1610 N N . PHE A 1 205 ? -14.531 -7.892 18.835 1.00 88.88 205 PHE A N 1
ATOM 1611 C CA . PHE A 1 205 ? -15.111 -6.552 18.948 1.00 88.88 205 PHE A CA 1
ATOM 1612 C C . PHE A 1 205 ? -15.056 -6.003 20.384 1.00 88.88 205 PHE A C 1
ATOM 1614 O O . PHE A 1 205 ? -14.748 -4.832 20.591 1.00 88.88 205 PHE A O 1
ATOM 1621 N N . GLU A 1 206 ? -15.235 -6.869 21.386 1.00 89.06 206 GLU A N 1
ATOM 1622 C CA . GLU A 1 206 ? -15.158 -6.503 22.805 1.00 89.06 206 GLU A CA 1
ATOM 1623 C C . GLU A 1 206 ? -13.764 -6.046 23.246 1.00 89.06 206 GLU A C 1
ATOM 1625 O O . GLU A 1 206 ? -13.631 -5.326 24.241 1.00 89.06 206 GLU A O 1
ATOM 1630 N N . GLY A 1 207 ? -12.726 -6.444 22.507 1.00 88.19 207 GLY A N 1
ATOM 1631 C CA . GLY A 1 207 ? -11.350 -6.012 22.729 1.00 88.19 207 GLY A CA 1
ATOM 1632 C C . GLY A 1 207 ? -11.070 -4.572 22.294 1.00 88.19 207 GLY A C 1
ATOM 1633 O O . GLY A 1 207 ? -10.025 -4.022 22.652 1.00 88.19 207 GLY A O 1
ATOM 1634 N N . ILE A 1 208 ? -11.976 -3.945 21.536 1.00 90.62 208 ILE A N 1
ATOM 1635 C CA . ILE A 1 208 ? -11.824 -2.566 21.074 1.00 90.62 208 ILE A CA 1
ATOM 1636 C C . ILE A 1 208 ? -12.337 -1.614 22.160 1.00 90.62 208 ILE A C 1
ATOM 1638 O O . ILE A 1 208 ? -13.514 -1.603 22.508 1.00 90.62 208 ILE A O 1
ATOM 1642 N N . LEU A 1 209 ? -11.434 -0.792 22.693 1.00 90.56 209 LEU A N 1
ATOM 1643 C CA . LEU A 1 209 ? -11.756 0.161 23.761 1.00 90.56 209 LEU A CA 1
ATOM 1644 C C . LEU A 1 209 ? -12.355 1.464 23.227 1.00 90.56 209 LEU A C 1
ATOM 1646 O O . LEU A 1 209 ? -13.259 2.034 23.828 1.00 90.56 209 LEU A O 1
ATOM 1650 N N . ASP A 1 210 ? -11.823 1.960 22.115 1.00 92.06 210 ASP A N 1
ATOM 1651 C CA . ASP A 1 210 ? -12.185 3.261 21.565 1.00 92.06 210 ASP A CA 1
ATOM 1652 C C . ASP A 1 210 ? -11.925 3.265 20.056 1.00 92.06 210 ASP A C 1
ATOM 1654 O O . ASP A 1 210 ? -10.989 2.622 19.569 1.00 92.06 210 ASP A O 1
ATOM 1658 N N . MET A 1 211 ? -12.748 3.993 19.314 1.00 94.06 211 MET A N 1
ATOM 1659 C CA . MET A 1 211 ? -12.639 4.143 17.874 1.00 94.06 211 MET A CA 1
ATOM 1660 C C . MET A 1 211 ? -12.929 5.579 17.479 1.00 94.06 211 MET A C 1
ATOM 1662 O O . MET A 1 211 ? -13.961 6.157 17.818 1.00 94.06 211 MET A O 1
ATOM 1666 N N . HIS A 1 212 ? -12.020 6.130 16.685 1.00 93.81 212 HIS A N 1
ATOM 1667 C CA . HIS A 1 212 ? -12.106 7.497 16.211 1.00 93.81 212 HIS A CA 1
ATOM 1668 C C . HIS A 1 212 ? -12.034 7.535 14.691 1.00 93.81 212 HIS A C 1
ATOM 1670 O O . HIS A 1 212 ? -11.141 6.940 14.084 1.00 93.81 212 HIS A O 1
ATOM 1676 N N . LEU A 1 213 ? -12.932 8.301 14.080 1.00 93.12 213 LEU A N 1
ATOM 1677 C CA . LEU A 1 213 ? -12.831 8.673 12.682 1.00 93.12 213 LEU A CA 1
ATOM 1678 C C . LEU A 1 213 ? -12.011 9.958 12.571 1.00 93.12 213 LEU A C 1
ATOM 1680 O O . LEU A 1 213 ? -12.337 10.976 13.183 1.00 93.12 213 LEU A O 1
ATOM 1684 N N . ARG A 1 214 ? -10.940 9.920 11.778 1.00 92.19 214 ARG A N 1
ATOM 1685 C CA . ARG A 1 214 ? -10.064 11.071 11.554 1.00 92.19 214 ARG A CA 1
ATOM 1686 C C . ARG A 1 214 ? -10.063 11.475 10.087 1.00 92.19 214 ARG A C 1
ATOM 1688 O O . ARG A 1 214 ? -9.819 10.646 9.214 1.00 92.19 214 ARG A O 1
ATOM 1695 N N . ALA A 1 215 ? -10.237 12.768 9.839 1.00 89.56 215 ALA A N 1
ATOM 1696 C CA . ALA A 1 215 ? -10.037 13.390 8.539 1.00 89.56 215 ALA A CA 1
ATOM 1697 C C . ALA A 1 215 ? -9.223 14.673 8.731 1.00 89.56 215 ALA A C 1
ATOM 1699 O O . ALA A 1 215 ? -9.635 15.568 9.466 1.00 89.56 215 ALA A O 1
ATOM 1700 N N . ASN A 1 216 ? -8.063 14.755 8.075 1.00 82.69 216 ASN A N 1
ATOM 1701 C CA . ASN A 1 216 ? -7.108 15.852 8.240 1.00 82.69 216 ASN A CA 1
ATOM 1702 C C . ASN A 1 216 ? -6.718 16.060 9.726 1.00 82.69 216 ASN A C 1
ATOM 1704 O O . ASN A 1 216 ? -6.135 15.178 10.371 1.00 82.69 216 ASN A O 1
ATOM 1708 N N . ASP A 1 217 ? -7.033 17.238 10.247 1.00 83.19 217 ASP A N 1
ATOM 1709 C CA . ASP A 1 217 ? -6.838 17.736 11.605 1.00 83.19 217 ASP A CA 1
ATOM 1710 C C . ASP A 1 217 ? -8.048 17.493 12.526 1.00 83.19 217 ASP A C 1
ATOM 1712 O O . ASP A 1 217 ? -7.946 17.683 13.736 1.00 83.19 217 ASP A O 1
ATOM 1716 N N . LYS A 1 218 ? -9.173 17.005 11.989 1.00 89.56 218 LYS A N 1
ATOM 1717 C CA . LYS A 1 218 ? -10.392 16.721 12.755 1.00 89.56 218 LYS A CA 1
ATOM 1718 C C . LYS A 1 218 ? -10.473 15.252 13.148 1.00 89.56 218 LYS A C 1
ATOM 1720 O O . LYS A 1 218 ? -10.208 14.360 12.341 1.00 89.56 218 LYS A O 1
ATOM 1725 N N . THR A 1 219 ? -10.883 15.010 14.388 1.00 92.31 219 THR A N 1
ATOM 1726 C CA . THR A 1 219 ? -11.087 13.671 14.949 1.00 92.31 219 THR A CA 1
ATOM 1727 C C . THR A 1 219 ? -12.447 13.623 15.632 1.00 92.31 219 THR A C 1
ATOM 1729 O O . THR A 1 219 ? -12.773 14.521 16.404 1.00 92.31 219 THR A O 1
ATOM 1732 N N . LEU A 1 220 ? -13.230 12.589 15.341 1.00 91.88 220 LEU A N 1
ATOM 1733 C CA . LEU A 1 220 ? -14.556 12.359 15.903 1.00 91.88 220 LEU A CA 1
ATOM 1734 C C . LEU A 1 220 ? -14.585 10.969 16.557 1.00 91.88 220 LEU A C 1
ATOM 1736 O O . LEU A 1 220 ? -14.277 9.993 15.869 1.00 91.88 220 LEU A O 1
ATOM 1740 N N . PRO A 1 221 ? -14.938 10.839 17.846 1.00 92.38 221 PRO A N 1
ATOM 1741 C CA . PRO A 1 221 ? -15.175 9.531 18.443 1.00 92.38 221 PRO A CA 1
ATOM 1742 C C . PRO A 1 221 ? -16.437 8.913 17.829 1.00 92.38 221 PRO A C 1
ATOM 1744 O O 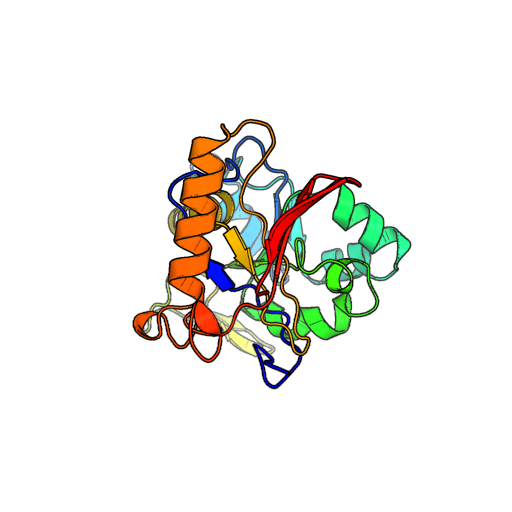. PRO A 1 221 ? -17.478 9.564 17.757 1.00 92.38 221 PRO A O 1
ATOM 1747 N N . ILE A 1 222 ? -16.335 7.667 17.374 1.00 91.94 222 ILE A N 1
ATOM 1748 C CA . ILE A 1 222 ? -17.460 6.905 16.804 1.00 91.94 222 ILE A CA 1
ATOM 1749 C C . ILE A 1 222 ? -17.863 5.717 17.680 1.00 91.94 222 ILE A C 1
ATOM 1751 O O . ILE A 1 222 ? -18.975 5.218 17.557 1.00 91.94 222 ILE A O 1
ATOM 1755 N N . MET A 1 223 ? -16.994 5.295 18.598 1.00 88.31 223 MET A N 1
ATOM 1756 C CA . MET A 1 223 ? -17.308 4.309 19.625 1.00 88.31 223 MET A CA 1
ATOM 1757 C C . MET A 1 223 ? -16.400 4.544 20.822 1.00 88.31 223 MET A C 1
ATOM 1759 O O . MET A 1 223 ? -15.194 4.635 20.644 1.00 88.31 223 MET A O 1
ATOM 1763 N N . LYS A 1 224 ? -16.958 4.576 22.031 1.00 81.81 224 LYS A N 1
ATOM 1764 C CA . LYS A 1 224 ? -16.183 4.643 23.269 1.00 81.81 224 LYS A CA 1
ATOM 1765 C C . LYS A 1 224 ? -16.744 3.627 24.249 1.00 81.81 224 LYS A C 1
ATOM 1767 O O . LYS A 1 224 ? -17.918 3.716 24.609 1.00 81.81 224 LYS A O 1
ATOM 1772 N N . LYS A 1 225 ? -15.927 2.656 24.658 1.00 75.00 225 LYS A N 1
ATOM 1773 C CA . LYS A 1 225 ? -16.309 1.730 25.722 1.00 75.00 225 LYS A CA 1
ATOM 1774 C C . LYS A 1 225 ? -16.386 2.539 27.019 1.00 75.00 225 LYS A C 1
ATOM 1776 O O . LYS A 1 225 ? -15.444 3.266 27.343 1.00 75.00 225 LYS A O 1
ATOM 1781 N N . SER A 1 226 ? -17.564 2.519 27.642 1.00 56.50 226 SER A N 1
ATOM 1782 C CA . SER A 1 226 ? -17.851 3.250 28.884 1.00 56.50 226 SER A CA 1
ATOM 1783 C C . SER A 1 226 ? -17.106 2.641 30.064 1.00 56.50 226 SER A C 1
ATOM 1785 O O . SER A 1 226 ? -16.920 1.403 30.050 1.00 56.50 226 SER A O 1
#

Sequence (226 aa):
MVQTSKSKEFTRRMIKIPNRLRTVKNTTILLVTKDPVDTYRVPLTDKEAVTSDTFTDIVGYKKFKTMVGTSKKALKTYHEYDMIITDNRLHSLLPKLLEPTIFCKSSQKFPLMLQMAKPDPDAQLVKTKKSGFKDERVEPEYVQGQIKSWCRNTTFVPSTGPVISIIVGNPKLSGSEIIENIDSVLTYLCDESSRPIGGIVQGGFEGILDMHLRANDKTLPIMKKS